Protein AF-A0A847VJ19-F1 (afdb_monomer_lite)

Secondary structure (DSSP, 8-state):
-EEEE-S-SSEEEEEE-SS-GGGT--GGGGGG-------SEEEEEEB-HHHHHHHHHHHTT-EEEE--EEEETHHHHHHHHHHHHH---EEEES--S-HHHHTGGG-EEEEETTEEEEEEEE-HHHHHHHHHH--SS-S-GGGEEEEEETT-SSS-HHHHHHHTTTSEEEEESS--TT-TTHHHHHHHHHHHTT-SPPPP---

Radius of gyration: 22.07 Å; chains: 1; bounding box: 55×53×55 Å

Foldseek 3Di:
DEDEFDWDFFKAKDFDAPDDVVVVDDPVPPVPDDDDTDGPDIDIDGGMPLRVVQVVCVVVVYGRDYDAQEAAACGLQVSLLCCVVVVAAYEHEQYHQQCLVLCVVVAAWDADPVGNVDIDGRHNVVSVVSVVSRDPARPCQQRYEYEAECQEPRDHSVSVCVSSPPHHYDYHPHAYSVNPVCVVVVVVVCVSSVNDDDDPDPD

Sequence (203 aa):
MSALICGSVAYDTVMVFEGRFKDHILADRIHLLNVSFLVPGMRRNFGGCAGNIAYNLKLLGGEGHAMAVVGSSLGGFYAMVLAERLGCPAVLLNPAVEPARDLAAYVGELRAYHDASVTLQWLPEALDELRALAPARITRPERCFAVIAKGDELLDWREMAAHCAGAQILLLEGSDHALSDFAQHLPAVLRFLRLGDREPVKT

Structure (mmCIF, N/CA/C/O backbone):
data_AF-A0A847VJ19-F1
#
_entry.id   AF-A0A847VJ19-F1
#
loop_
_atom_site.group_PDB
_atom_site.id
_atom_site.type_symbol
_atom_site.label_atom_id
_atom_site.label_alt_id
_atom_site.label_comp_id
_atom_site.label_asym_id
_atom_site.label_entity_id
_atom_site.label_seq_id
_atom_site.pdbx_PDB_ins_code
_atom_site.Cartn_x
_atom_site.Cartn_y
_atom_site.Cartn_z
_atom_site.occupancy
_atom_site.B_iso_or_equiv
_atom_site.auth_seq_id
_atom_site.auth_comp_id
_atom_site.auth_asym_id
_atom_site.auth_atom_id
_atom_site.pdbx_PDB_model_num
ATOM 1 N N . MET A 1 1 ? -18.298 10.156 11.933 1.00 54.22 1 MET A N 1
ATOM 2 C CA . MET A 1 1 ? -17.008 10.544 11.320 1.00 54.22 1 MET A CA 1
ATOM 3 C C . MET A 1 1 ? -15.971 9.495 11.698 1.00 54.22 1 MET A C 1
ATOM 5 O O . MET A 1 1 ? -15.841 9.199 12.883 1.00 54.22 1 MET A O 1
ATOM 9 N N . SER A 1 2 ? -15.317 8.876 10.717 1.00 60.81 2 SER A N 1
ATOM 10 C CA . SER A 1 2 ? -14.282 7.853 10.923 1.00 60.81 2 SER A CA 1
ATOM 11 C C . SER A 1 2 ? -12.888 8.479 10.925 1.00 60.81 2 SER A C 1
ATOM 13 O O . SER A 1 2 ? -12.623 9.364 10.112 1.00 60.81 2 SER A O 1
ATOM 15 N N . ALA A 1 3 ? -11.993 8.007 11.795 1.00 64.12 3 ALA A N 1
ATOM 16 C CA . ALA A 1 3 ? -10.593 8.430 11.812 1.00 64.12 3 ALA A CA 1
ATOM 17 C C . ALA A 1 3 ? -9.645 7.222 11.809 1.00 64.12 3 ALA A C 1
ATOM 19 O O . ALA A 1 3 ? -9.796 6.290 12.604 1.00 64.12 3 ALA A O 1
ATOM 20 N N . LEU A 1 4 ? -8.653 7.264 10.916 1.00 69.12 4 LEU A N 1
ATOM 21 C CA . LEU A 1 4 ? -7.514 6.351 10.928 1.00 69.12 4 LEU A CA 1
ATOM 22 C C . LEU A 1 4 ? -6.505 6.849 11.954 1.00 69.12 4 LEU A C 1
ATOM 24 O O . LEU A 1 4 ? -6.015 7.973 11.861 1.00 69.12 4 LEU A O 1
ATOM 28 N N . ILE A 1 5 ? -6.202 6.007 12.934 1.00 76.31 5 ILE A N 1
ATOM 29 C CA . ILE A 1 5 ? -5.295 6.358 14.014 1.00 76.31 5 ILE A CA 1
ATOM 30 C C . ILE A 1 5 ? -3.946 5.692 13.758 1.00 76.31 5 ILE A C 1
ATOM 32 O O . ILE A 1 5 ? -3.798 4.473 13.882 1.00 76.31 5 ILE A O 1
ATOM 36 N N . CYS A 1 6 ? -2.959 6.515 13.407 1.00 72.38 6 CYS A N 1
ATOM 37 C CA . CYS A 1 6 ? -1.561 6.113 13.343 1.00 72.38 6 CYS A CA 1
ATOM 38 C C . CYS A 1 6 ? -0.893 6.406 14.691 1.00 72.38 6 CYS A C 1
ATOM 40 O O . CYS A 1 6 ? -0.975 7.520 15.207 1.00 72.38 6 CYS A O 1
ATOM 42 N N . GLY A 1 7 ? -0.261 5.400 15.286 1.00 69.38 7 GLY A N 1
ATOM 43 C CA . GLY A 1 7 ? 0.396 5.518 16.583 1.00 69.38 7 GLY A CA 1
ATOM 44 C C . GLY A 1 7 ? 0.769 4.153 17.147 1.00 69.38 7 GLY A C 1
ATOM 45 O O . GLY A 1 7 ? 0.460 3.113 16.564 1.00 69.38 7 GLY A O 1
ATOM 46 N N . SER A 1 8 ? 1.439 4.142 18.297 1.00 60.06 8 SER A N 1
ATOM 47 C CA . SER A 1 8 ? 1.830 2.894 18.945 1.00 60.06 8 SER A CA 1
ATOM 48 C C . SER A 1 8 ? 0.604 2.085 19.384 1.00 60.06 8 SER A C 1
ATOM 50 O O . SER A 1 8 ? -0.391 2.634 19.855 1.00 60.06 8 SER A O 1
ATOM 52 N N . VAL A 1 9 ? 0.686 0.760 19.264 1.00 59.34 9 VAL A N 1
ATOM 53 C CA . VAL A 1 9 ? -0.315 -0.177 19.817 1.00 59.34 9 VAL A CA 1
ATOM 54 C C . VAL A 1 9 ? 0.233 -0.879 21.060 1.00 59.34 9 VAL A C 1
ATOM 56 O O . VAL A 1 9 ? -0.503 -1.144 22.005 1.00 59.34 9 VAL A O 1
ATOM 59 N N . ALA A 1 10 ? 1.544 -1.133 21.084 1.00 46.00 10 ALA A N 1
ATOM 60 C CA . ALA A 1 10 ? 2.193 -1.911 22.133 1.00 46.00 10 ALA A CA 1
ATOM 61 C C . ALA A 1 10 ? 2.456 -1.107 23.417 1.00 46.00 10 ALA A C 1
ATOM 63 O O . ALA A 1 10 ? 2.262 -1.627 24.516 1.00 46.00 10 ALA A O 1
ATOM 64 N N . TYR A 1 11 ? 2.884 0.152 23.285 1.00 60.19 11 TYR A N 1
ATOM 65 C CA . TYR A 1 11 ? 3.340 0.947 24.423 1.00 60.19 11 TYR A CA 1
ATOM 66 C C . TYR A 1 11 ? 2.943 2.406 24.309 1.00 60.19 11 TYR A C 1
ATOM 68 O O . TYR A 1 11 ? 3.163 3.015 23.264 1.00 60.19 11 TYR A O 1
ATOM 76 N N . ASP A 1 12 ? 2.425 2.968 25.389 1.00 69.75 12 ASP A N 1
ATOM 77 C CA . ASP A 1 12 ? 2.191 4.401 25.530 1.00 69.75 12 ASP A CA 1
ATOM 78 C C . ASP A 1 12 ? 3.300 5.003 26.391 1.00 69.75 12 ASP A C 1
ATOM 80 O O . ASP A 1 12 ? 3.636 4.478 27.460 1.00 69.75 12 ASP A O 1
ATOM 84 N N . THR A 1 13 ? 3.895 6.078 25.884 1.00 77.25 13 THR A N 1
ATOM 85 C CA . THR A 1 13 ? 4.951 6.818 26.565 1.00 77.25 13 THR A CA 1
ATOM 86 C C . THR A 1 13 ? 4.337 8.090 27.115 1.00 77.25 13 THR A C 1
ATOM 88 O O . THR A 1 13 ? 4.193 9.090 26.414 1.00 77.25 13 THR A O 1
ATOM 91 N N . VAL A 1 14 ? 3.996 8.052 28.397 1.00 79.44 14 VAL A N 1
ATOM 92 C CA . VAL A 1 14 ? 3.411 9.186 29.101 1.00 79.44 14 VAL A CA 1
ATOM 93 C C . VAL A 1 14 ? 4.538 9.989 29.735 1.00 79.44 14 VAL A C 1
ATOM 95 O O . VAL A 1 14 ? 5.265 9.497 30.603 1.00 79.44 14 VAL A O 1
ATOM 98 N N . MET A 1 15 ? 4.683 11.232 29.291 1.00 83.38 15 MET A N 1
ATOM 99 C CA . MET A 1 15 ? 5.608 12.197 29.876 1.00 83.38 15 MET A CA 1
ATOM 100 C C . MET A 1 15 ? 4.858 13.035 30.907 1.00 83.38 15 MET A C 1
ATOM 102 O O . MET A 1 15 ? 3.747 13.501 30.648 1.00 83.38 15 MET A O 1
ATOM 106 N N . VAL A 1 16 ? 5.44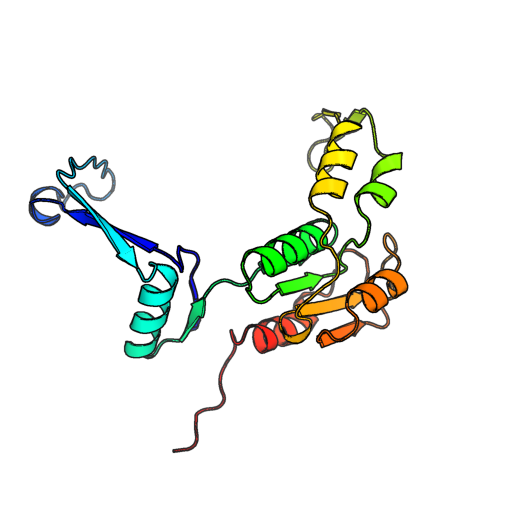8 13.212 32.086 1.00 80.44 16 VAL A N 1
ATOM 107 C CA . VAL A 1 16 ? 4.870 14.055 33.135 1.00 80.44 16 VAL A CA 1
ATOM 108 C C . VAL A 1 16 ? 5.427 15.458 32.974 1.00 80.44 16 VAL A C 1
ATOM 110 O O . VAL A 1 16 ? 6.637 15.650 33.041 1.00 80.44 16 VAL A O 1
ATOM 113 N N . PHE A 1 17 ? 4.543 16.429 32.770 1.00 84.06 17 PHE A N 1
ATOM 114 C CA . PHE A 1 17 ? 4.870 17.847 32.832 1.00 84.06 17 PHE A CA 1
ATOM 115 C C . PHE A 1 17 ? 4.338 18.415 34.151 1.00 84.06 17 PHE A C 1
ATOM 117 O O . PHE A 1 17 ? 3.138 18.350 34.417 1.00 84.06 17 PHE A O 1
ATOM 124 N N . GLU A 1 18 ? 5.225 18.940 34.997 1.00 81.19 18 GLU A N 1
ATOM 125 C CA . GLU A 1 18 ? 4.891 19.445 36.338 1.00 81.19 18 GLU A CA 1
ATOM 126 C C . GLU A 1 18 ? 4.334 20.880 36.287 1.00 81.19 18 GLU A C 1
ATOM 128 O O . GLU A 1 18 ? 4.872 21.807 36.883 1.00 81.19 18 GLU A O 1
ATOM 133 N N . GLY A 1 19 ? 3.245 21.082 35.543 1.00 82.38 19 GLY A N 1
ATOM 134 C CA . GLY A 1 19 ? 2.613 22.390 35.365 1.00 82.38 19 GLY A CA 1
ATOM 135 C C . GLY A 1 19 ? 1.332 22.312 34.539 1.00 82.38 19 GLY A C 1
ATOM 136 O O . GLY A 1 19 ? 0.937 21.243 34.070 1.00 82.38 19 GLY A O 1
ATOM 137 N N . ARG A 1 20 ? 0.646 23.445 34.345 1.00 81.44 20 ARG A N 1
ATOM 138 C CA . ARG A 1 20 ? -0.507 23.528 33.433 1.00 81.44 20 ARG A CA 1
ATOM 139 C C . ARG A 1 20 ? -0.105 24.311 32.195 1.00 81.44 20 ARG A C 1
ATOM 141 O O . ARG A 1 20 ? 0.457 25.391 32.308 1.00 81.44 20 ARG A O 1
ATOM 148 N N . PHE A 1 21 ? -0.482 23.830 31.012 1.00 82.19 21 PHE A N 1
ATOM 149 C CA . PHE A 1 21 ? -0.196 24.526 29.749 1.00 82.19 21 PHE A CA 1
ATOM 150 C C . PHE A 1 21 ? -0.639 25.996 29.749 1.00 82.19 21 PHE A C 1
ATOM 152 O O . PHE A 1 21 ? 0.078 26.847 29.235 1.00 82.19 21 PHE A O 1
ATOM 159 N N . LYS A 1 22 ? -1.775 26.317 30.384 1.00 84.81 22 LYS A N 1
ATOM 160 C CA . LYS A 1 22 ? -2.284 27.695 30.479 1.00 84.81 22 LYS A CA 1
ATOM 161 C C . LYS A 1 22 ? -1.321 28.671 31.171 1.00 84.81 22 LYS A C 1
ATOM 163 O O . LYS A 1 22 ? -1.406 29.862 30.918 1.00 84.81 22 LYS A O 1
ATOM 168 N N . ASP A 1 23 ? -0.440 28.173 32.039 1.00 84.12 23 ASP A N 1
ATOM 169 C CA . ASP A 1 23 ? 0.509 29.002 32.785 1.00 84.12 23 ASP A CA 1
ATOM 170 C C . ASP A 1 23 ? 1.758 29.322 31.932 1.00 84.12 23 ASP A C 1
ATOM 172 O O . ASP A 1 23 ? 2.560 30.179 32.293 1.00 84.12 23 ASP A O 1
ATOM 176 N N . HIS A 1 24 ? 1.905 28.661 30.775 1.00 79.69 24 HIS A N 1
ATOM 177 C CA . HIS A 1 24 ? 3.043 28.794 29.857 1.00 79.69 24 HIS A CA 1
ATOM 178 C C . HIS A 1 24 ? 2.643 29.241 28.440 1.00 79.69 24 HIS A C 1
ATOM 180 O O . HIS A 1 24 ? 3.514 29.459 27.600 1.00 79.69 24 HIS A O 1
ATOM 186 N N . ILE A 1 25 ? 1.343 29.374 28.156 1.00 83.50 25 ILE A N 1
ATOM 187 C CA . ILE A 1 25 ? 0.819 29.829 26.864 1.00 83.50 25 ILE A CA 1
ATOM 188 C C . ILE A 1 25 ? 0.311 31.263 27.011 1.00 83.50 25 ILE A C 1
ATOM 190 O O . ILE A 1 25 ? -0.632 31.531 27.753 1.00 83.50 25 ILE A O 1
ATOM 194 N N . LEU A 1 26 ? 0.903 32.179 26.246 1.00 81.69 26 LEU A N 1
ATOM 195 C CA . LEU A 1 26 ? 0.424 33.554 26.117 1.00 81.69 26 LEU A CA 1
ATOM 196 C C . LEU A 1 26 ? -0.722 33.594 25.100 1.00 81.69 26 LEU A C 1
ATOM 198 O O . LEU A 1 26 ? -0.503 33.424 23.898 1.00 81.69 26 LEU A O 1
ATOM 202 N N . ALA A 1 27 ? -1.951 33.781 25.587 1.00 83.25 27 ALA A N 1
ATOM 203 C CA . ALA A 1 27 ? -3.169 33.699 24.776 1.00 83.25 27 ALA A CA 1
ATOM 204 C C . ALA A 1 27 ? -3.196 34.700 23.603 1.00 83.25 27 ALA A C 1
ATOM 206 O O . ALA A 1 27 ? -3.753 34.407 22.549 1.00 83.25 27 ALA A O 1
ATOM 207 N N . ASP A 1 28 ? -2.552 35.855 23.757 1.00 87.94 28 ASP A N 1
ATOM 208 C CA . ASP A 1 28 ? -2.419 36.904 22.743 1.00 87.94 28 ASP A CA 1
ATOM 209 C C . ASP A 1 28 ? -1.352 36.598 21.673 1.00 87.94 28 ASP A C 1
ATOM 211 O O . ASP A 1 28 ? -1.320 37.242 20.623 1.00 87.94 28 ASP A O 1
ATOM 215 N N . ARG A 1 29 ? -0.496 35.587 21.887 1.00 83.62 29 ARG A N 1
ATOM 216 C CA . ARG A 1 29 ? 0.629 35.237 20.996 1.00 83.62 29 ARG A CA 1
ATOM 217 C C . ARG A 1 29 ? 0.592 33.808 20.454 1.00 83.62 29 ARG A C 1
ATOM 219 O O . ARG A 1 29 ? 1.620 33.279 20.042 1.00 83.62 29 ARG A O 1
ATOM 226 N N . ILE A 1 30 ? -0.589 33.192 20.385 1.00 82.69 30 ILE A N 1
ATOM 227 C CA . ILE A 1 30 ? -0.765 31.810 19.886 1.00 82.69 30 ILE A CA 1
ATOM 228 C C . ILE A 1 30 ? -0.198 31.618 18.466 1.00 82.69 30 ILE A C 1
ATOM 230 O O . ILE A 1 30 ? 0.343 30.562 18.153 1.00 82.69 30 ILE A O 1
ATOM 234 N N . HIS A 1 31 ? -0.257 32.651 17.624 1.00 82.62 31 HIS A N 1
ATOM 235 C CA . HIS A 1 31 ? 0.268 32.644 16.254 1.00 82.62 31 HIS A CA 1
ATOM 236 C C . HIS A 1 31 ? 1.808 32.531 16.159 1.00 82.62 31 HIS A C 1
ATOM 238 O O . HIS A 1 31 ? 2.330 32.348 15.064 1.00 82.62 31 HIS A O 1
ATOM 244 N N . LEU A 1 32 ? 2.533 32.630 17.282 1.00 80.69 32 LEU A N 1
ATOM 245 C CA . LEU A 1 32 ? 3.999 32.553 17.382 1.00 80.69 32 LEU A CA 1
ATOM 246 C C . LEU A 1 32 ? 4.453 31.596 18.502 1.00 80.69 32 LEU A C 1
ATOM 248 O O . LEU A 1 32 ? 5.489 31.804 19.135 1.00 80.69 32 LEU A O 1
ATOM 252 N N . LEU A 1 33 ? 3.666 30.560 18.794 1.00 78.19 33 LEU A N 1
ATOM 253 C CA . LEU A 1 33 ? 3.957 29.646 19.895 1.00 78.19 33 LEU A CA 1
ATOM 254 C C . LEU A 1 33 ? 5.165 28.740 19.583 1.00 78.19 33 LEU A C 1
ATOM 256 O O . LEU A 1 33 ? 5.086 27.868 18.722 1.00 78.19 33 LEU A O 1
ATOM 260 N N . ASN A 1 34 ? 6.257 28.902 20.335 1.00 75.25 34 ASN A N 1
ATOM 261 C CA . ASN A 1 34 ? 7.376 27.958 20.389 1.00 75.25 34 ASN A CA 1
ATOM 262 C C . ASN A 1 34 ? 7.555 27.502 21.841 1.00 75.25 34 ASN A C 1
ATOM 264 O O . ASN A 1 34 ? 7.792 28.326 22.725 1.00 75.25 34 ASN A O 1
ATOM 268 N N . VAL A 1 35 ? 7.382 26.206 22.098 1.00 74.12 35 VAL A N 1
ATOM 269 C CA . VAL A 1 35 ? 7.417 25.633 23.447 1.00 74.12 35 VAL A CA 1
ATOM 270 C C . VAL A 1 35 ? 8.382 24.458 23.504 1.00 74.12 35 VAL A C 1
ATOM 272 O O . VAL A 1 35 ? 8.376 23.585 22.640 1.00 74.12 35 VAL A O 1
ATOM 275 N N . SER A 1 36 ? 9.190 24.432 24.560 1.00 77.88 36 SER A N 1
ATOM 276 C CA . SER A 1 36 ? 10.031 23.302 24.944 1.00 77.88 36 SER A CA 1
ATOM 277 C C . SER A 1 36 ? 9.805 23.048 26.428 1.00 77.88 36 SER A C 1
ATOM 279 O O . SER A 1 36 ? 9.914 23.969 27.239 1.00 77.88 36 SER A O 1
ATOM 281 N N . PHE A 1 37 ? 9.432 21.821 26.780 1.00 80.06 37 PHE A N 1
ATOM 282 C CA . PHE A 1 37 ? 9.088 21.451 28.148 1.00 80.06 37 PHE A CA 1
ATOM 283 C C . PHE A 1 37 ? 10.134 20.493 28.702 1.00 80.06 37 PHE A C 1
ATOM 285 O O . PHE A 1 37 ? 10.452 19.480 28.080 1.00 80.06 37 PHE A O 1
ATOM 292 N N . LEU A 1 38 ? 10.632 20.791 29.902 1.00 81.75 38 LEU A N 1
ATOM 293 C CA . LEU A 1 38 ? 11.390 19.820 30.676 1.00 81.75 38 LEU A CA 1
ATOM 294 C C . LEU A 1 38 ? 10.404 18.827 31.298 1.00 81.75 38 LEU A C 1
ATOM 296 O O . LEU A 1 38 ? 9.512 19.222 32.049 1.00 81.75 38 LEU A O 1
ATOM 300 N N . VAL A 1 39 ? 10.567 17.546 30.979 1.00 82.25 39 VAL A N 1
ATOM 301 C CA . VAL A 1 39 ? 9.736 16.461 31.509 1.00 82.25 39 VAL A CA 1
ATOM 302 C C . VAL A 1 39 ? 10.567 15.626 32.491 1.00 82.25 39 VAL A C 1
ATOM 304 O O . VAL A 1 39 ? 11.433 14.866 32.059 1.00 82.25 39 VAL A O 1
ATOM 307 N N . PRO A 1 40 ? 10.368 15.769 33.816 1.00 81.44 40 PRO A N 1
ATOM 308 C CA . PRO A 1 40 ? 11.206 15.099 34.817 1.00 81.44 40 PRO A CA 1
ATOM 309 C C . PRO A 1 40 ? 10.997 13.582 34.878 1.00 81.44 40 PRO A C 1
ATOM 311 O O . PRO A 1 40 ? 11.816 12.869 35.454 1.00 81.44 40 PRO A O 1
ATOM 314 N N . GLY A 1 41 ? 9.912 13.068 34.291 1.00 79.62 41 GLY A N 1
ATOM 315 C CA . GLY A 1 41 ? 9.599 11.646 34.300 1.00 79.62 41 GLY A CA 1
ATOM 316 C C . GLY A 1 41 ? 8.942 11.175 33.010 1.00 79.62 41 GLY A C 1
ATOM 317 O O . GLY A 1 41 ? 8.025 11.808 32.486 1.00 79.62 41 GLY A O 1
ATOM 318 N N . MET A 1 42 ? 9.383 10.008 32.547 1.00 82.56 42 MET A N 1
ATOM 319 C CA . MET A 1 42 ? 8.788 9.269 31.440 1.00 82.56 42 MET A CA 1
ATOM 320 C C . MET A 1 42 ? 8.345 7.900 31.952 1.00 82.56 42 MET A C 1
ATOM 322 O O . MET A 1 42 ? 9.141 7.157 32.526 1.00 82.56 42 MET A O 1
ATOM 326 N N . ARG A 1 43 ? 7.074 7.556 31.744 1.00 76.88 43 ARG A N 1
ATOM 327 C CA . ARG A 1 43 ? 6.532 6.230 32.056 1.00 76.88 43 ARG A CA 1
ATOM 328 C C . ARG A 1 43 ? 6.114 5.544 30.768 1.00 76.88 43 ARG A C 1
ATOM 330 O O . ARG A 1 43 ? 5.443 6.147 29.937 1.00 76.88 43 ARG A O 1
ATOM 337 N N . ARG A 1 44 ? 6.493 4.277 30.624 1.00 68.88 44 ARG A N 1
ATOM 338 C CA . ARG A 1 44 ? 6.076 3.429 29.509 1.00 68.88 44 ARG A CA 1
ATOM 339 C C . ARG A 1 44 ? 5.102 2.386 30.030 1.00 68.88 44 ARG A C 1
ATOM 341 O O . ARG A 1 44 ? 5.494 1.525 30.813 1.00 68.88 44 ARG A O 1
ATOM 348 N N . ASN A 1 45 ? 3.852 2.477 29.604 1.00 67.00 45 ASN A N 1
ATOM 349 C CA . ASN A 1 45 ? 2.804 1.534 29.978 1.00 67.00 45 ASN A CA 1
ATOM 350 C C . ASN A 1 45 ? 2.494 0.606 28.804 1.00 67.00 45 ASN A C 1
ATOM 352 O O . ASN A 1 45 ? 2.721 0.959 27.646 1.00 67.00 45 ASN A O 1
ATOM 356 N N . PHE A 1 46 ? 1.968 -0.579 29.104 1.00 49.62 46 PHE A N 1
ATOM 357 C CA . PHE A 1 46 ? 1.379 -1.438 28.080 1.00 49.62 46 PHE A CA 1
ATOM 358 C C . PHE A 1 46 ? 0.028 -0.872 27.629 1.00 49.62 46 PHE A C 1
ATOM 360 O O . PHE A 1 46 ? -0.763 -0.421 28.457 1.00 49.62 46 PHE A O 1
ATOM 367 N N . GLY A 1 47 ? -0.218 -0.929 26.319 1.00 54.59 47 GLY A N 1
ATOM 368 C CA . GLY A 1 47 ? -1.359 -0.291 25.658 1.00 54.59 47 GLY A CA 1
ATOM 369 C C . GLY A 1 47 ? -0.936 1.042 25.055 1.00 54.59 47 GLY A C 1
ATOM 370 O O . GLY A 1 47 ? -0.530 1.933 25.785 1.00 54.59 47 GLY A O 1
ATOM 371 N N . GLY A 1 48 ? -0.944 1.141 23.724 1.00 69.12 48 GLY A N 1
ATOM 372 C CA . GLY A 1 48 ? -0.403 2.279 22.980 1.00 69.12 48 GLY A CA 1
ATOM 373 C C . GLY A 1 48 ? -1.422 3.349 22.577 1.00 69.12 48 GLY A C 1
ATOM 374 O O . GLY A 1 48 ? -2.639 3.139 22.602 1.00 69.12 48 GLY A O 1
ATOM 375 N N . CYS A 1 49 ? -0.900 4.507 22.163 1.00 72.81 49 CYS A N 1
ATOM 376 C CA . CYS A 1 49 ? -1.677 5.707 21.861 1.00 72.81 49 CYS A CA 1
ATOM 377 C C . CYS A 1 49 ? -2.758 5.464 20.799 1.00 72.81 49 CYS A C 1
ATOM 379 O O . CYS A 1 49 ? -3.854 6.007 20.911 1.00 72.81 49 CYS A O 1
ATOM 381 N N . ALA A 1 50 ? -2.490 4.623 19.793 1.00 78.38 50 ALA A N 1
ATOM 382 C CA . ALA A 1 50 ? -3.452 4.361 18.728 1.00 78.38 50 ALA A CA 1
ATOM 383 C C . ALA A 1 50 ? -4.697 3.622 19.231 1.00 78.38 50 ALA A C 1
ATOM 385 O O . ALA A 1 50 ? -5.816 3.975 18.862 1.00 78.38 50 ALA A O 1
ATOM 386 N N . GLY A 1 51 ? -4.508 2.640 20.119 1.00 70.75 51 GLY A N 1
ATOM 387 C CA . GLY A 1 51 ? -5.610 1.923 20.758 1.00 70.75 51 GLY A CA 1
ATOM 388 C C . GLY A 1 51 ? -6.426 2.842 21.664 1.00 70.75 51 GLY A C 1
ATOM 389 O O . GLY A 1 51 ? -7.651 2.858 21.574 1.00 70.75 51 GLY A O 1
ATOM 390 N N . ASN A 1 52 ? -5.750 3.669 22.466 1.00 74.50 52 ASN A N 1
ATOM 391 C CA . ASN A 1 52 ? -6.403 4.619 23.367 1.00 74.50 52 ASN A CA 1
ATOM 392 C C . ASN A 1 52 ? -7.215 5.668 22.602 1.00 74.50 52 ASN A C 1
ATOM 394 O O . ASN A 1 52 ? -8.362 5.929 22.955 1.00 74.50 52 ASN A O 1
ATOM 398 N N . ILE A 1 53 ? -6.659 6.252 21.541 1.00 79.69 53 ILE A N 1
ATOM 399 C CA . ILE A 1 53 ? -7.370 7.236 20.718 1.00 79.69 53 ILE A CA 1
ATOM 400 C C . ILE A 1 53 ? -8.539 6.566 19.992 1.00 79.69 53 ILE A C 1
ATOM 402 O O . ILE A 1 53 ? -9.639 7.110 20.004 1.00 79.69 53 ILE A O 1
ATOM 406 N N . ALA A 1 54 ? -8.346 5.372 19.420 1.00 79.75 54 ALA A N 1
ATOM 407 C CA . ALA A 1 54 ? -9.423 4.656 18.743 1.00 79.75 54 ALA A CA 1
ATOM 408 C C . ALA A 1 54 ? -10.578 4.300 19.696 1.00 79.75 54 ALA A C 1
ATOM 410 O O . ALA A 1 54 ? -11.746 4.511 19.368 1.00 79.75 54 ALA A O 1
ATOM 411 N N . TYR A 1 55 ? -10.249 3.825 20.900 1.00 75.69 55 TYR A N 1
ATOM 412 C CA . TYR A 1 55 ? -11.208 3.503 21.954 1.00 75.69 55 TYR A CA 1
ATOM 413 C C . TYR A 1 55 ? -11.951 4.743 22.470 1.00 75.69 55 TYR A C 1
ATOM 415 O O . TYR A 1 55 ? -13.177 4.742 22.545 1.00 75.69 55 TYR A O 1
ATOM 423 N N . ASN A 1 56 ? -11.242 5.832 22.780 1.00 80.88 56 ASN A N 1
ATOM 424 C CA . ASN A 1 56 ? -11.881 7.065 23.249 1.00 80.88 56 ASN A CA 1
ATOM 425 C C . ASN A 1 56 ? -12.740 7.712 22.159 1.00 80.88 56 ASN A C 1
ATOM 427 O O . ASN A 1 56 ? -13.841 8.175 22.442 1.00 80.88 56 ASN A O 1
ATOM 431 N N . LEU A 1 57 ? -12.288 7.684 20.902 1.00 81.31 57 LEU A N 1
ATOM 432 C CA . LEU A 1 57 ? -13.088 8.159 19.778 1.00 81.31 57 LEU A CA 1
ATOM 433 C C . LEU A 1 57 ? -14.381 7.349 19.641 1.00 81.31 57 LEU A C 1
ATOM 435 O O . LEU A 1 57 ? -15.434 7.924 19.373 1.00 81.31 57 LEU A O 1
ATOM 439 N N . LYS A 1 58 ? -14.319 6.037 19.901 1.00 76.62 58 LYS A N 1
ATOM 440 C CA . LYS A 1 58 ? -15.500 5.174 19.954 1.00 76.62 58 LYS A CA 1
ATOM 441 C C . LYS A 1 58 ? -16.470 5.572 21.069 1.00 76.62 58 LYS A C 1
ATOM 443 O O . LYS A 1 58 ? -17.671 5.643 20.819 1.00 76.62 58 LYS A O 1
ATOM 448 N N . LEU A 1 59 ? -15.971 5.872 22.271 1.00 74.50 59 LEU A N 1
ATOM 449 C CA . LEU A 1 59 ? -16.801 6.342 23.391 1.00 74.50 59 LEU A CA 1
ATOM 450 C C . LEU A 1 59 ? -17.468 7.699 23.118 1.00 74.50 59 LEU A C 1
ATOM 452 O O . LEU A 1 59 ? -18.570 7.945 23.598 1.00 74.50 59 LEU A O 1
ATOM 456 N N . LEU A 1 60 ? -16.830 8.558 22.322 1.00 87.12 60 LEU A N 1
ATOM 457 C CA . LEU A 1 60 ? -17.361 9.861 21.909 1.00 87.12 60 LEU A CA 1
ATOM 458 C C . LEU A 1 60 ? -18.359 9.778 20.734 1.00 87.12 60 LEU A C 1
ATOM 460 O O . LEU A 1 60 ? -18.778 10.809 20.213 1.00 87.12 60 LEU A O 1
ATOM 464 N N . GLY A 1 61 ? -18.739 8.571 20.298 1.00 81.38 61 GLY A N 1
ATOM 465 C CA . GLY A 1 61 ? -19.679 8.353 19.190 1.00 81.38 61 GLY A CA 1
ATOM 466 C C . GLY A 1 61 ? -19.046 8.389 17.793 1.00 81.38 61 GLY A C 1
ATOM 467 O O . GLY A 1 61 ? -19.761 8.374 16.792 1.00 81.38 61 GLY A O 1
ATOM 468 N N . GLY A 1 62 ? -17.714 8.437 17.704 1.00 79.31 62 GLY A N 1
ATOM 469 C CA . GLY A 1 62 ? -16.962 8.274 16.460 1.00 79.31 62 GLY A CA 1
ATOM 470 C C . GLY A 1 62 ? -16.569 6.818 16.187 1.00 79.31 62 GLY A C 1
ATOM 471 O O . GLY A 1 62 ? -16.880 5.903 16.945 1.00 79.31 62 GLY A O 1
ATOM 472 N N . GLU A 1 63 ? -15.843 6.586 15.094 1.00 74.69 63 GLU A N 1
ATOM 473 C CA . GLU A 1 63 ? -15.236 5.281 14.795 1.00 74.69 63 GLU A CA 1
ATOM 474 C C . GLU A 1 63 ? -13.731 5.459 14.595 1.00 74.69 63 GLU A C 1
ATOM 476 O O . GLU A 1 63 ? -13.289 6.060 13.613 1.00 74.69 63 GLU A O 1
ATOM 481 N N . GLY A 1 64 ? -12.944 4.963 15.551 1.00 69.06 64 GLY A N 1
ATOM 482 C CA . GLY A 1 64 ? -11.490 4.945 15.467 1.00 69.06 64 GLY A CA 1
ATOM 483 C C . GLY A 1 64 ? -10.988 3.596 14.984 1.00 69.06 64 GLY A C 1
ATOM 484 O O . GLY A 1 64 ? -11.270 2.568 15.600 1.00 69.06 64 GLY A O 1
ATOM 485 N N . HIS A 1 65 ? -10.225 3.604 13.898 1.00 69.44 65 HIS A N 1
ATOM 486 C CA . HIS A 1 65 ? -9.604 2.406 13.352 1.00 69.44 65 HIS A CA 1
ATOM 487 C C . HIS A 1 65 ? -8.102 2.479 13.578 1.00 69.44 65 HIS A C 1
ATOM 489 O O . HIS A 1 65 ? -7.449 3.437 13.161 1.00 69.44 65 HIS A O 1
ATOM 495 N N . ALA A 1 66 ? -7.552 1.461 14.239 1.00 71.31 66 ALA A N 1
ATOM 496 C CA . ALA A 1 66 ? -6.113 1.252 14.221 1.00 71.31 66 ALA A CA 1
ATOM 497 C C . ALA A 1 66 ? -5.660 1.098 12.757 1.00 71.31 66 ALA A C 1
ATOM 499 O O . ALA A 1 66 ? -6.364 0.478 11.962 1.00 71.31 66 ALA A O 1
ATOM 500 N N . MET A 1 67 ? -4.534 1.735 12.437 1.00 78.25 67 MET A N 1
ATOM 501 C CA . MET A 1 67 ? -3.869 1.844 11.133 1.00 78.25 67 MET A CA 1
ATOM 502 C C . MET A 1 67 ? -4.193 0.757 10.093 1.00 78.25 67 MET A C 1
ATOM 504 O O . MET A 1 67 ? -4.206 -0.433 10.394 1.00 78.25 67 MET A O 1
ATOM 508 N N . ALA A 1 68 ? -4.311 1.186 8.839 1.00 82.62 68 ALA A N 1
ATOM 509 C CA . ALA A 1 68 ? -4.233 0.347 7.649 1.00 82.62 68 ALA A CA 1
ATOM 510 C C . ALA A 1 68 ? -3.188 0.934 6.692 1.00 82.62 68 ALA A C 1
ATOM 512 O O . ALA A 1 68 ? -2.883 2.127 6.769 1.00 82.62 68 ALA A O 1
ATOM 513 N N . VAL A 1 69 ? -2.652 0.108 5.798 1.00 86.69 69 VAL A N 1
ATOM 514 C CA . VAL A 1 69 ? -1.717 0.538 4.750 1.00 86.69 69 VAL A CA 1
ATOM 515 C C . VAL A 1 69 ? -2.369 0.405 3.380 1.00 86.69 69 VAL A C 1
ATOM 517 O O . VAL A 1 69 ? -3.097 -0.548 3.117 1.00 86.69 69 VAL A O 1
ATOM 520 N N . VAL A 1 70 ? -2.126 1.379 2.509 1.00 91.00 70 VAL A N 1
ATOM 521 C CA . VAL A 1 70 ? -2.579 1.361 1.115 1.00 91.00 70 VAL A CA 1
ATOM 522 C C . VAL A 1 70 ? -1.367 1.637 0.247 1.00 91.00 70 VAL A C 1
ATOM 524 O O . VAL A 1 70 ? -0.627 2.580 0.521 1.00 91.00 70 VAL A O 1
ATOM 527 N N . GLY A 1 71 ? -1.152 0.819 -0.776 1.00 88.88 71 GLY A N 1
ATOM 528 C CA . GLY A 1 71 ? 0.002 0.957 -1.652 1.00 88.88 71 GLY A CA 1
ATOM 529 C C . GLY A 1 71 ? -0.316 0.558 -3.083 1.00 88.88 71 GLY A C 1
ATOM 530 O O . GLY A 1 71 ? -1.027 -0.421 -3.302 1.00 88.88 71 GLY A O 1
ATOM 531 N N . SER A 1 72 ? 0.227 1.317 -4.037 1.00 93.50 72 SER A N 1
ATOM 532 C CA . SER A 1 72 ? 0.131 1.035 -5.472 1.00 93.50 72 SER A CA 1
ATOM 533 C C . SER A 1 72 ? 1.473 0.599 -6.048 1.00 93.50 72 SER A C 1
ATOM 535 O O . SER A 1 72 ? 2.498 1.145 -5.632 1.00 93.50 72 SER A O 1
ATOM 537 N N . SER A 1 73 ? 1.489 -0.359 -6.981 1.00 93.69 73 SER A N 1
ATOM 538 C CA . SER A 1 73 ? 2.709 -0.823 -7.660 1.00 93.69 73 SER A CA 1
ATOM 539 C C . SER A 1 73 ? 3.777 -1.268 -6.646 1.00 93.69 73 SER A C 1
ATOM 541 O O . SER A 1 73 ? 3.492 -2.091 -5.768 1.00 93.69 73 SER A O 1
ATOM 543 N N . LEU A 1 74 ? 4.986 -0.697 -6.680 1.00 89.94 74 LEU A N 1
ATOM 544 C CA . LEU A 1 74 ? 6.028 -0.911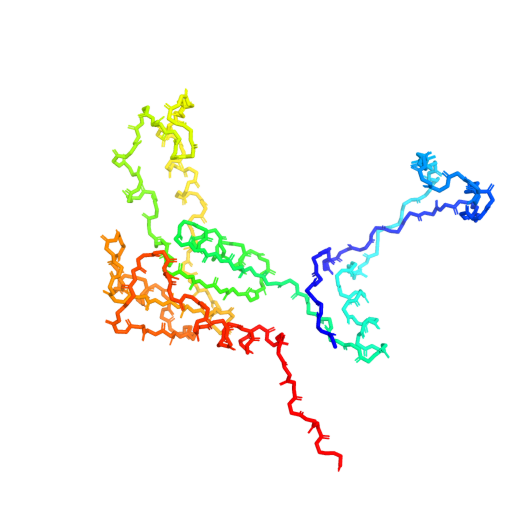 -5.664 1.00 89.94 74 LEU A CA 1
ATOM 545 C C . LEU A 1 74 ? 5.567 -0.535 -4.239 1.00 89.94 74 LEU A C 1
ATOM 547 O O . LEU A 1 74 ? 5.930 -1.182 -3.260 1.00 89.94 74 LEU A O 1
ATOM 551 N N . GLY A 1 75 ? 4.709 0.476 -4.100 1.00 87.62 75 GLY A N 1
ATOM 552 C CA . GLY A 1 75 ? 4.052 0.792 -2.833 1.00 87.62 75 GLY A CA 1
ATOM 553 C C . GLY A 1 75 ? 3.158 -0.345 -2.333 1.00 87.62 75 GLY A C 1
ATOM 554 O O . GLY A 1 75 ? 3.061 -0.549 -1.126 1.00 87.62 75 GLY A O 1
ATOM 555 N N . GLY A 1 76 ? 2.541 -1.113 -3.237 1.00 90.94 76 GLY A N 1
ATOM 556 C CA . GLY A 1 76 ? 1.771 -2.316 -2.911 1.00 90.94 76 GLY A CA 1
ATOM 557 C C . GLY A 1 76 ? 2.648 -3.412 -2.304 1.00 90.94 76 GLY A C 1
ATOM 558 O O . GLY A 1 76 ? 2.280 -3.992 -1.285 1.00 90.94 76 GLY A O 1
ATOM 559 N N . PHE A 1 77 ? 3.856 -3.612 -2.842 1.00 91.19 77 PHE A N 1
ATOM 560 C CA . PHE A 1 77 ? 4.871 -4.479 -2.233 1.00 91.19 77 PHE A CA 1
ATOM 561 C C . PHE A 1 77 ? 5.200 -4.048 -0.797 1.00 91.19 77 PHE A C 1
ATOM 563 O O . PHE A 1 77 ? 5.102 -4.847 0.136 1.00 91.19 77 PHE A O 1
ATOM 570 N N . TYR A 1 78 ? 5.517 -2.767 -0.583 1.00 86.06 78 TYR A N 1
ATOM 571 C CA . TYR A 1 78 ? 5.811 -2.266 0.763 1.00 86.06 78 TYR A CA 1
ATOM 572 C C . TYR A 1 78 ? 4.606 -2.363 1.707 1.00 86.06 78 TYR A C 1
ATOM 574 O O . TYR A 1 78 ? 4.778 -2.690 2.881 1.00 86.06 78 TYR A O 1
ATOM 582 N N . ALA A 1 79 ? 3.389 -2.124 1.212 1.00 89.50 79 ALA A N 1
ATOM 583 C CA . ALA A 1 79 ? 2.166 -2.290 1.988 1.00 89.50 79 ALA A CA 1
ATOM 584 C C . ALA A 1 79 ? 1.997 -3.742 2.463 1.00 89.50 79 ALA A C 1
ATOM 586 O O . ALA A 1 79 ? 1.691 -3.949 3.635 1.00 89.50 79 ALA A O 1
ATOM 587 N N . MET A 1 80 ? 2.280 -4.741 1.618 1.00 89.12 80 MET A N 1
ATOM 588 C CA . MET A 1 80 ? 2.293 -6.151 2.037 1.00 89.12 80 MET A CA 1
ATOM 589 C C . MET A 1 80 ? 3.323 -6.408 3.141 1.00 89.12 80 MET A C 1
ATOM 591 O O . MET A 1 80 ? 2.983 -6.970 4.181 1.00 89.12 80 MET A O 1
ATOM 595 N N . VAL A 1 81 ? 4.566 -5.946 2.962 1.00 85.88 81 VAL A N 1
ATOM 596 C CA . VAL A 1 81 ? 5.638 -6.106 3.963 1.00 85.88 81 VAL A CA 1
ATOM 597 C C . VAL A 1 81 ? 5.239 -5.500 5.308 1.00 85.88 81 VAL A C 1
ATOM 599 O O . VAL A 1 81 ? 5.427 -6.116 6.361 1.00 85.88 81 VAL A O 1
ATOM 602 N N . LEU A 1 82 ? 4.679 -4.291 5.291 1.00 82.88 82 LEU A N 1
ATOM 603 C CA . LEU A 1 82 ? 4.230 -3.608 6.499 1.00 82.88 82 LEU A CA 1
ATOM 604 C C . LEU A 1 82 ? 3.044 -4.325 7.142 1.00 82.88 82 LEU A C 1
ATOM 606 O O . LEU A 1 82 ? 3.022 -4.465 8.361 1.00 82.88 82 LEU A O 1
ATOM 610 N N . ALA A 1 83 ? 2.093 -4.820 6.357 1.00 86.62 83 ALA A N 1
ATOM 611 C CA . ALA A 1 83 ? 0.935 -5.535 6.874 1.00 86.62 83 ALA A CA 1
ATOM 612 C C . ALA A 1 83 ? 1.304 -6.864 7.539 1.00 86.62 83 ALA A C 1
ATOM 614 O O . ALA A 1 83 ? 0.782 -7.169 8.611 1.00 86.62 83 ALA A O 1
ATOM 615 N N . GLU A 1 84 ? 2.258 -7.608 6.976 1.00 85.06 84 GLU A N 1
ATOM 616 C CA . GLU A 1 84 ? 2.788 -8.828 7.594 1.00 85.06 84 GLU A CA 1
ATOM 617 C C . GLU A 1 84 ? 3.525 -8.520 8.906 1.00 85.06 84 GLU A C 1
ATOM 619 O O . GLU A 1 84 ? 3.310 -9.183 9.921 1.00 85.06 84 GLU A O 1
ATOM 624 N N . ARG A 1 85 ? 4.342 -7.459 8.938 1.00 81.44 85 ARG A N 1
ATOM 625 C CA . ARG A 1 85 ? 5.105 -7.073 10.141 1.00 81.44 85 ARG A CA 1
ATOM 626 C C . ARG A 1 85 ? 4.240 -6.473 11.249 1.00 81.44 85 ARG A C 1
ATOM 628 O O . ARG A 1 85 ? 4.519 -6.680 12.427 1.00 81.44 85 ARG A O 1
ATOM 635 N N . LEU A 1 86 ? 3.234 -5.685 10.883 1.00 76.69 86 LEU A N 1
ATOM 636 C CA . LEU A 1 86 ? 2.434 -4.878 11.813 1.00 76.69 86 LEU A CA 1
ATOM 637 C C . LEU A 1 86 ? 1.072 -5.506 12.112 1.00 76.69 86 LEU A C 1
ATOM 639 O O . LEU A 1 86 ? 0.390 -5.095 13.049 1.00 76.69 86 LEU A O 1
ATOM 643 N N . GLY A 1 87 ? 0.670 -6.502 11.328 1.00 81.69 87 GLY A N 1
ATOM 644 C CA . GLY A 1 87 ? -0.591 -7.207 11.477 1.00 81.69 87 GLY A CA 1
ATOM 645 C C . GLY A 1 87 ? -1.832 -6.362 11.181 1.00 81.69 87 GLY A C 1
ATOM 646 O O . GLY A 1 87 ? -2.907 -6.675 11.697 1.00 81.69 87 GLY A O 1
ATOM 647 N N . CYS A 1 88 ? -1.695 -5.298 10.387 1.00 82.88 88 CYS A N 1
ATOM 648 C CA . CYS A 1 88 ? -2.780 -4.392 10.022 1.00 82.88 88 CYS A CA 1
ATOM 649 C C . CYS A 1 88 ? -3.454 -4.770 8.688 1.00 82.88 88 CYS A C 1
ATOM 651 O O . CYS A 1 88 ? -2.897 -5.556 7.920 1.00 82.88 88 CYS A O 1
ATOM 653 N N . PRO A 1 89 ? -4.654 -4.230 8.393 1.00 90.62 89 PRO A N 1
ATOM 654 C CA . PRO A 1 89 ? -5.259 -4.358 7.072 1.00 90.62 89 PRO A CA 1
ATOM 655 C C . PRO A 1 89 ? -4.420 -3.685 5.977 1.00 90.62 89 PRO A C 1
ATOM 657 O O . PRO A 1 89 ? -3.867 -2.602 6.195 1.00 90.62 89 PRO A O 1
ATOM 660 N N . ALA A 1 90 ? -4.397 -4.292 4.790 1.00 92.12 90 ALA A N 1
ATOM 661 C CA . ALA A 1 90 ? -3.712 -3.777 3.609 1.00 92.12 90 ALA A CA 1
ATOM 662 C C . ALA A 1 90 ? -4.638 -3.675 2.403 1.00 92.12 90 ALA A C 1
ATOM 664 O O . ALA A 1 90 ? -5.396 -4.600 2.110 1.00 92.12 90 ALA A O 1
ATOM 665 N N . VAL A 1 91 ? -4.520 -2.573 1.669 1.00 96.25 91 VAL A N 1
ATOM 666 C CA . VAL A 1 91 ? -5.106 -2.421 0.337 1.00 96.25 91 VAL A CA 1
ATOM 667 C C . VAL A 1 91 ? -3.978 -2.347 -0.681 1.00 96.25 91 VAL A C 1
ATOM 669 O O . VAL A 1 91 ? -3.093 -1.496 -0.583 1.00 96.25 91 VAL A O 1
ATOM 672 N N . LEU A 1 92 ? -4.014 -3.260 -1.643 1.00 96.88 92 LEU A N 1
ATOM 673 C CA . LEU A 1 92 ? -2.978 -3.476 -2.641 1.00 96.88 92 LEU A CA 1
ATOM 674 C C . LEU A 1 92 ? -3.536 -3.081 -4.006 1.00 96.88 92 LEU A C 1
ATOM 676 O O . LEU A 1 92 ? -4.503 -3.677 -4.470 1.00 96.88 92 LEU A O 1
ATOM 680 N N . LEU A 1 93 ? -2.961 -2.067 -4.636 1.00 97.69 93 LEU A N 1
ATOM 681 C CA . LEU A 1 93 ? -3.404 -1.561 -5.933 1.00 97.69 93 LEU A CA 1
ATOM 682 C C . LEU A 1 93 ? -2.358 -1.952 -6.980 1.00 97.69 93 LEU A C 1
ATOM 684 O O . LEU A 1 93 ? -1.220 -1.509 -6.863 1.00 97.69 93 LEU A O 1
ATOM 688 N N . ASN A 1 94 ? -2.703 -2.817 -7.937 1.00 98.12 94 ASN A N 1
ATOM 689 C CA . ASN A 1 94 ? -1.756 -3.367 -8.923 1.00 98.12 94 ASN A CA 1
ATOM 690 C C . ASN A 1 94 ? -0.368 -3.688 -8.313 1.00 98.12 94 ASN A C 1
ATOM 692 O O . ASN A 1 94 ? 0.636 -3.096 -8.713 1.00 98.12 94 ASN A O 1
ATOM 696 N N . PRO A 1 95 ? -0.293 -4.508 -7.244 1.00 96.06 95 PRO A N 1
ATOM 697 C CA . PRO A 1 95 ? 0.925 -4.616 -6.447 1.00 96.06 95 PRO A CA 1
ATOM 698 C C . PRO A 1 95 ? 2.065 -5.272 -7.229 1.00 96.06 95 PRO A C 1
ATOM 700 O O . PRO A 1 95 ? 1.879 -6.311 -7.858 1.00 96.06 95 PRO A O 1
ATOM 703 N N . ALA A 1 96 ? 3.274 -4.724 -7.103 1.00 94.38 96 ALA A N 1
ATOM 704 C CA . ALA A 1 96 ? 4.480 -5.419 -7.538 1.00 94.38 96 ALA A CA 1
ATOM 705 C C . ALA A 1 96 ? 4.683 -6.684 -6.690 1.00 94.38 96 ALA A C 1
ATOM 707 O O . ALA A 1 96 ? 4.626 -6.626 -5.459 1.00 94.38 96 ALA A O 1
ATOM 708 N N . VAL A 1 97 ? 4.918 -7.818 -7.352 1.00 93.31 97 VAL A N 1
ATOM 709 C CA . VAL A 1 97 ? 5.115 -9.111 -6.682 1.00 93.31 97 VAL A CA 1
ATOM 710 C C . VAL A 1 97 ? 6.598 -9.381 -6.461 1.00 93.31 97 VAL A C 1
ATOM 712 O O . VAL A 1 97 ? 6.993 -9.584 -5.320 1.00 93.31 97 VAL A O 1
ATOM 715 N N . GLU A 1 98 ? 7.415 -9.282 -7.515 1.00 92.81 98 GLU A N 1
ATOM 716 C CA . GLU A 1 98 ? 8.868 -9.481 -7.452 1.00 92.81 98 GLU A CA 1
ATOM 717 C C . GLU A 1 98 ? 9.637 -8.236 -7.921 1.00 92.81 98 GLU A C 1
ATOM 719 O O . GLU A 1 98 ? 10.330 -8.257 -8.944 1.00 92.81 98 GLU A O 1
ATOM 724 N N . PRO A 1 99 ? 9.592 -7.129 -7.155 1.00 91.19 99 PRO A N 1
ATOM 725 C CA . PRO A 1 99 ? 10.182 -5.865 -7.586 1.00 91.19 99 PRO A CA 1
ATOM 726 C C . PRO A 1 99 ? 11.699 -5.943 -7.785 1.00 91.19 99 PRO A C 1
ATOM 728 O O . PRO A 1 99 ? 12.235 -5.237 -8.629 1.00 91.19 99 PRO A O 1
ATOM 731 N N . ALA A 1 100 ? 12.417 -6.817 -7.071 1.00 91.56 100 ALA A N 1
ATOM 732 C CA . ALA A 1 100 ? 13.855 -6.998 -7.285 1.00 91.56 100 ALA A CA 1
ATOM 733 C C . ALA A 1 100 ? 14.187 -7.635 -8.648 1.00 91.56 100 ALA A C 1
ATOM 735 O O . ALA A 1 100 ? 15.272 -7.407 -9.181 1.00 91.56 100 ALA A O 1
ATOM 736 N N . ARG A 1 101 ? 13.284 -8.454 -9.202 1.00 93.12 101 ARG A N 1
ATOM 737 C CA . ARG A 1 101 ? 13.407 -9.009 -10.556 1.00 93.12 101 ARG A CA 1
ATOM 738 C C . ARG A 1 101 ? 13.067 -7.931 -11.578 1.00 93.12 101 ARG A C 1
ATOM 740 O O . ARG A 1 101 ? 13.851 -7.687 -12.490 1.00 93.12 101 ARG A O 1
ATOM 747 N N . ASP A 1 102 ? 11.932 -7.270 -11.382 1.00 91.81 102 ASP A N 1
ATOM 748 C CA . ASP A 1 102 ? 11.369 -6.338 -12.359 1.00 91.81 102 ASP A CA 1
ATOM 749 C C . ASP A 1 102 ? 12.193 -5.038 -12.454 1.00 91.81 102 ASP A C 1
ATOM 751 O O . ASP A 1 102 ? 12.374 -4.486 -13.538 1.00 91.81 102 ASP A O 1
ATOM 755 N N . LEU A 1 103 ? 12.788 -4.586 -11.342 1.00 91.19 103 LEU A N 1
ATOM 756 C CA . LEU A 1 103 ? 13.628 -3.383 -11.291 1.00 91.19 103 LEU A CA 1
ATOM 757 C C . LEU A 1 103 ? 15.106 -3.634 -11.622 1.00 91.19 103 LEU A C 1
ATOM 759 O O . LEU A 1 103 ? 15.889 -2.684 -11.679 1.00 91.19 103 LEU A O 1
ATOM 763 N N . ALA A 1 104 ? 15.517 -4.885 -11.857 1.00 93.94 104 ALA A N 1
ATOM 764 C CA . ALA A 1 104 ? 16.918 -5.212 -12.129 1.00 93.94 104 ALA A CA 1
ATOM 765 C C . ALA A 1 104 ? 17.442 -4.552 -13.413 1.00 93.94 104 ALA A C 1
ATOM 767 O O . ALA A 1 104 ? 18.595 -4.129 -13.469 1.00 93.94 104 ALA A O 1
ATOM 768 N N . ALA A 1 105 ? 16.586 -4.418 -14.430 1.00 92.69 105 ALA A N 1
ATOM 769 C CA . ALA A 1 105 ? 16.941 -3.799 -15.707 1.00 92.69 105 ALA A CA 1
ATOM 770 C C . ALA A 1 105 ? 17.203 -2.284 -15.606 1.00 92.69 105 ALA A C 1
ATOM 772 O O . ALA A 1 105 ? 17.798 -1.709 -16.513 1.00 92.69 105 ALA A O 1
ATOM 773 N N . TYR A 1 106 ? 16.777 -1.646 -14.513 1.00 89.44 106 TYR A N 1
ATOM 774 C CA . TYR A 1 106 ? 16.904 -0.204 -14.300 1.00 89.44 106 TYR A CA 1
ATOM 775 C C . TYR A 1 106 ? 18.139 0.168 -13.471 1.00 89.44 106 TYR A C 1
ATOM 777 O O . TYR A 1 106 ? 18.299 1.330 -13.106 1.00 89.44 106 TYR A O 1
ATOM 785 N N . VAL A 1 107 ? 18.996 -0.802 -13.123 1.00 93.12 107 VAL A N 1
ATOM 786 C CA . VAL A 1 107 ? 20.232 -0.546 -12.367 1.00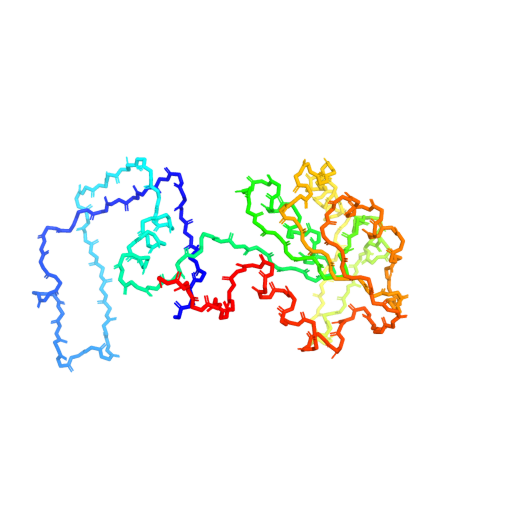 93.12 107 VAL A CA 1
ATOM 787 C C . VAL A 1 107 ? 21.152 0.354 -13.180 1.00 93.12 107 VAL A C 1
ATOM 789 O O . VAL A 1 107 ? 21.465 0.066 -14.334 1.00 93.12 107 VAL A O 1
ATOM 792 N N . GLY A 1 108 ? 21.605 1.435 -12.551 1.00 92.12 108 GLY A N 1
ATOM 793 C CA . GLY A 1 108 ? 22.418 2.463 -13.181 1.00 92.12 108 GLY A CA 1
ATOM 794 C C . GLY A 1 108 ? 21.865 3.866 -12.961 1.00 92.12 108 GLY A C 1
ATOM 795 O O . GLY A 1 108 ? 21.172 4.147 -11.983 1.00 92.12 108 GLY A O 1
ATOM 796 N N . GLU A 1 109 ? 22.234 4.760 -13.870 1.00 93.44 109 GLU A N 1
ATOM 797 C CA . GLU A 1 109 ? 21.827 6.158 -13.830 1.00 93.44 109 GLU A CA 1
ATOM 798 C C . GLU A 1 109 ? 20.403 6.317 -14.382 1.00 93.44 109 GLU A C 1
ATOM 800 O O . GLU A 1 109 ? 20.113 5.944 -15.520 1.00 93.44 109 GLU A O 1
ATOM 805 N N . LEU A 1 110 ? 19.515 6.897 -13.579 1.00 89.12 110 LEU A N 1
ATOM 806 C CA . LEU A 1 110 ? 18.131 7.200 -13.928 1.00 89.12 110 LEU A CA 1
ATOM 807 C C . LEU A 1 110 ? 17.891 8.707 -13.844 1.00 89.12 110 LEU A C 1
ATOM 809 O O . LEU A 1 110 ? 18.517 9.410 -13.055 1.00 89.12 110 LEU A O 1
ATOM 813 N N . ARG A 1 111 ? 16.929 9.211 -14.615 1.00 90.12 111 ARG A N 1
ATOM 814 C CA . ARG A 1 111 ? 16.413 10.576 -14.446 1.00 90.12 111 ARG A CA 1
ATOM 815 C C . ARG A 1 111 ? 15.106 10.528 -13.676 1.00 90.12 111 ARG A C 1
ATOM 817 O O . ARG A 1 111 ? 14.255 9.687 -13.966 1.00 90.12 111 ARG A O 1
ATOM 824 N N . ALA A 1 112 ? 14.943 11.420 -12.704 1.00 80.81 112 ALA A N 1
ATOM 825 C CA . ALA A 1 112 ? 13.700 11.496 -11.957 1.00 80.81 112 ALA A CA 1
ATOM 826 C C . ALA A 1 112 ? 12.553 11.881 -12.898 1.00 80.81 112 ALA A C 1
ATOM 828 O O . ALA A 1 112 ? 12.650 12.828 -13.676 1.00 80.81 112 ALA A O 1
ATOM 829 N N . TYR A 1 113 ? 11.439 11.162 -12.798 1.00 79.81 113 TYR A N 1
ATOM 830 C CA . TYR A 1 113 ? 10.269 11.409 -13.638 1.00 79.81 113 TYR A CA 1
ATOM 831 C C . TYR A 1 113 ? 9.712 12.836 -13.477 1.00 79.81 113 TYR A C 1
ATOM 833 O O . TYR A 1 113 ? 9.308 13.463 -14.451 1.00 79.81 113 TYR A O 1
ATOM 841 N N . HIS A 1 114 ? 9.722 13.370 -12.250 1.00 79.12 114 HIS A N 1
ATOM 842 C CA . HIS A 1 114 ? 9.183 14.700 -11.941 1.00 79.12 114 HIS A CA 1
ATOM 843 C C . HIS A 1 114 ? 10.131 15.856 -12.281 1.00 79.12 114 HIS A C 1
ATOM 845 O O . HIS A 1 114 ? 9.685 16.998 -12.367 1.00 79.12 114 HIS A O 1
ATOM 851 N N . ASP A 1 115 ? 11.420 15.570 -12.457 1.00 86.25 115 ASP A N 1
ATOM 852 C CA . ASP A 1 115 ? 12.434 16.560 -12.794 1.00 86.25 115 ASP A CA 1
ATOM 853 C C . ASP A 1 115 ? 13.589 15.876 -13.530 1.00 86.25 115 ASP A C 1
ATOM 855 O O . ASP A 1 115 ? 14.460 15.248 -12.928 1.00 86.25 115 ASP A O 1
ATOM 859 N N . ALA A 1 116 ? 13.614 16.028 -14.853 1.00 88.31 116 ALA A N 1
ATOM 860 C CA . ALA A 1 116 ? 14.629 15.411 -15.697 1.00 88.31 116 ALA A CA 1
ATOM 861 C C . ALA A 1 116 ? 16.051 15.952 -15.449 1.00 88.31 116 ALA A C 1
ATOM 863 O O . ALA A 1 116 ? 17.010 15.359 -15.949 1.00 88.31 116 ALA A O 1
ATOM 864 N N . SER A 1 117 ? 16.207 17.062 -14.714 1.00 90.81 117 SER A N 1
ATOM 865 C CA . SER A 1 117 ? 17.515 17.576 -14.292 1.00 90.81 117 SER A CA 1
ATOM 866 C C . SER A 1 117 ? 18.087 16.825 -13.087 1.00 90.81 117 SER A C 1
ATOM 868 O O . SER A 1 117 ? 19.299 16.850 -12.871 1.00 90.81 117 SER A O 1
ATOM 870 N N . VAL A 1 118 ? 17.238 16.116 -12.338 1.00 90.94 118 VAL A N 1
ATOM 871 C CA . VAL A 1 118 ? 17.649 15.291 -11.207 1.00 90.94 118 VAL A CA 1
ATOM 872 C C . VAL A 1 118 ? 18.046 13.912 -11.710 1.00 90.94 118 VAL A C 1
ATOM 874 O O . VAL A 1 118 ? 17.232 13.149 -12.238 1.00 90.94 118 VAL A O 1
ATOM 877 N N . THR A 1 119 ? 19.312 13.584 -11.491 1.00 89.12 119 THR A N 1
ATOM 878 C CA . THR A 1 119 ? 19.854 12.250 -11.716 1.00 89.12 119 THR A CA 1
ATOM 879 C C . THR A 1 119 ? 19.804 11.445 -10.418 1.00 89.12 119 THR A C 1
ATOM 881 O O . THR A 1 119 ? 20.200 11.927 -9.356 1.00 89.12 119 THR A O 1
ATOM 884 N N . LEU A 1 120 ? 19.322 10.211 -10.511 1.00 87.06 120 LEU A N 1
ATOM 885 C CA . LEU A 1 120 ? 19.265 9.227 -9.438 1.00 87.06 120 LEU A CA 1
ATOM 886 C C . LEU A 1 120 ? 20.160 8.045 -9.807 1.00 87.06 120 LEU A C 1
ATOM 888 O O . LEU A 1 120 ? 20.219 7.648 -10.966 1.00 87.06 120 LEU A O 1
ATOM 892 N N . GLN A 1 121 ? 20.813 7.451 -8.815 1.00 87.94 121 GLN A N 1
ATOM 893 C CA . GLN A 1 121 ? 21.567 6.218 -9.004 1.00 87.94 121 GLN A CA 1
ATOM 894 C C . GLN A 1 121 ? 20.767 5.053 -8.418 1.00 87.94 121 GLN A C 1
ATOM 896 O O . GLN A 1 121 ? 20.583 4.984 -7.203 1.00 87.94 121 GLN A O 1
ATOM 901 N N . TRP A 1 122 ? 20.305 4.133 -9.265 1.00 87.25 122 TRP A N 1
ATOM 902 C CA . TRP A 1 122 ? 19.736 2.866 -8.812 1.00 87.25 122 TRP A CA 1
ATOM 903 C C . TRP A 1 122 ? 20.853 1.837 -8.685 1.00 87.25 122 TRP A C 1
ATOM 905 O O . TRP A 1 122 ? 21.433 1.386 -9.674 1.00 87.25 122 TRP A O 1
ATOM 915 N N . LEU A 1 123 ? 21.208 1.535 -7.442 1.00 88.38 123 LEU A N 1
ATOM 916 C CA . LEU A 1 123 ? 22.352 0.702 -7.105 1.00 88.38 123 LEU A CA 1
ATOM 917 C C . LEU A 1 123 ? 21.973 -0.790 -7.098 1.00 88.38 123 LEU A C 1
ATOM 919 O O . LEU A 1 123 ? 20.865 -1.122 -6.671 1.00 88.38 123 LEU A O 1
ATOM 923 N N . PRO A 1 124 ? 22.872 -1.704 -7.517 1.00 88.19 124 PRO A N 1
ATOM 924 C CA . PRO A 1 124 ? 22.639 -3.146 -7.410 1.00 88.19 124 PRO A CA 1
ATOM 925 C C . PRO A 1 124 ? 22.233 -3.590 -5.997 1.00 88.19 124 PRO A C 1
ATOM 927 O O . PRO A 1 124 ? 21.362 -4.445 -5.851 1.00 88.19 124 PRO A O 1
ATOM 930 N N . GLU A 1 125 ? 22.809 -2.971 -4.964 1.00 89.00 125 GLU A N 1
ATOM 931 C CA . GLU A 1 125 ? 22.548 -3.265 -3.552 1.00 89.00 125 GLU A CA 1
ATOM 932 C C . GLU A 1 125 ? 21.085 -2.999 -3.162 1.00 89.00 125 GLU A C 1
ATOM 934 O O . GLU A 1 125 ? 20.533 -3.687 -2.305 1.00 89.00 125 GLU A O 1
ATOM 939 N N . ALA A 1 126 ? 20.407 -2.067 -3.839 1.00 81.00 126 ALA A N 1
ATOM 940 C CA . ALA A 1 126 ? 18.993 -1.798 -3.596 1.00 81.00 126 ALA A CA 1
ATOM 941 C C . ALA A 1 126 ? 18.094 -2.981 -4.015 1.00 81.00 126 ALA A C 1
ATOM 943 O O . ALA A 1 126 ? 17.022 -3.188 -3.442 1.00 81.00 126 ALA A O 1
ATOM 944 N N . LEU A 1 127 ? 18.541 -3.814 -4.967 1.00 87.38 127 LEU A N 1
ATOM 945 C CA . LEU A 1 127 ? 17.856 -5.069 -5.292 1.00 87.38 127 LEU A CA 1
ATOM 946 C C . LEU A 1 127 ? 17.961 -6.073 -4.141 1.00 87.38 127 LEU A C 1
ATOM 948 O O . LEU A 1 127 ? 17.005 -6.802 -3.877 1.00 87.38 127 LEU A O 1
ATOM 952 N N . ASP A 1 128 ? 19.100 -6.111 -3.450 1.00 86.88 128 ASP A N 1
ATOM 953 C CA . ASP A 1 128 ? 19.296 -6.986 -2.294 1.00 86.88 128 ASP A CA 1
ATOM 954 C C . ASP A 1 128 ? 18.461 -6.526 -1.100 1.00 86.88 128 ASP A C 1
ATOM 956 O O . ASP A 1 128 ? 17.868 -7.358 -0.413 1.00 86.88 128 ASP A O 1
ATOM 960 N N . GLU A 1 129 ? 18.309 -5.215 -0.906 1.00 84.00 129 GLU A N 1
ATOM 961 C CA . GLU A 1 129 ? 17.376 -4.662 0.078 1.00 84.00 129 GLU A CA 1
ATOM 962 C C . GLU A 1 129 ? 15.927 -5.071 -0.220 1.00 84.00 129 GLU A C 1
ATOM 964 O O . GLU A 1 129 ? 15.217 -5.529 0.678 1.00 84.00 129 GLU A O 1
ATOM 969 N N . LEU A 1 130 ? 15.487 -4.989 -1.481 1.00 84.88 130 LEU A N 1
ATOM 970 C CA . LEU A 1 130 ? 14.155 -5.453 -1.883 1.00 84.88 130 LEU A CA 1
ATOM 971 C C . LEU A 1 130 ? 13.971 -6.956 -1.630 1.00 84.88 130 LEU A C 1
ATOM 973 O O . LEU A 1 130 ? 12.940 -7.360 -1.093 1.00 84.88 130 LEU A O 1
ATOM 977 N N . ARG A 1 131 ? 14.975 -7.785 -1.938 1.00 87.38 131 ARG A N 1
ATOM 978 C CA . ARG A 1 131 ? 14.947 -9.230 -1.641 1.00 87.38 131 ARG A CA 1
ATOM 979 C C . ARG A 1 131 ? 14.896 -9.510 -0.142 1.00 87.38 131 ARG A C 1
ATOM 981 O O . ARG A 1 131 ? 14.187 -10.416 0.280 1.00 87.38 131 ARG A O 1
ATOM 988 N N . ALA A 1 132 ? 15.610 -8.730 0.667 1.00 86.06 132 ALA A N 1
ATOM 989 C CA . ALA A 1 132 ? 15.596 -8.856 2.123 1.00 86.06 132 ALA A CA 1
ATOM 990 C C . ALA A 1 132 ? 14.252 -8.431 2.740 1.00 86.06 132 ALA A C 1
ATOM 992 O O . ALA A 1 132 ? 13.885 -8.893 3.824 1.00 86.06 132 ALA A O 1
ATOM 993 N N . LEU A 1 133 ? 13.515 -7.541 2.068 1.00 79.31 133 LEU A N 1
ATOM 994 C CA . LEU A 1 133 ? 12.171 -7.132 2.465 1.00 79.31 133 LEU A CA 1
ATOM 995 C C . LEU A 1 133 ? 11.082 -8.097 1.997 1.00 79.31 133 LEU A C 1
ATOM 997 O O . LEU A 1 133 ? 10.041 -8.130 2.654 1.00 79.31 133 LEU A O 1
ATOM 1001 N N . ALA A 1 134 ? 11.312 -8.827 0.900 1.00 67.69 134 ALA A N 1
ATOM 1002 C CA . ALA A 1 134 ? 10.318 -9.647 0.216 1.00 67.69 134 ALA A CA 1
ATOM 1003 C C . ALA A 1 134 ? 9.481 -10.461 1.216 1.00 67.69 134 ALA A C 1
ATOM 1005 O O . ALA A 1 134 ? 10.031 -11.278 1.965 1.00 67.69 134 ALA A O 1
ATOM 1006 N N . PRO A 1 135 ? 8.158 -10.228 1.294 1.00 61.53 135 PRO A N 1
ATOM 1007 C CA . PRO A 1 135 ? 7.344 -10.953 2.245 1.00 61.53 135 PRO A CA 1
ATOM 1008 C C . PRO A 1 135 ? 7.266 -12.418 1.807 1.00 61.53 135 PRO A C 1
ATOM 1010 O O . PRO A 1 135 ? 6.968 -12.738 0.655 1.00 61.53 135 PRO A O 1
ATOM 1013 N N . ALA A 1 136 ? 7.522 -13.328 2.745 1.00 59.88 136 ALA A N 1
ATOM 1014 C CA . ALA A 1 136 ? 7.381 -14.760 2.528 1.00 59.88 136 ALA A CA 1
ATOM 1015 C C . ALA A 1 136 ? 5.891 -15.141 2.507 1.00 59.88 136 ALA A C 1
ATOM 1017 O O . ALA A 1 136 ? 5.384 -15.684 3.482 1.00 59.88 136 ALA A O 1
ATOM 1018 N N . ARG A 1 137 ? 5.213 -14.878 1.380 1.00 75.31 137 ARG A N 1
ATOM 1019 C CA . ARG A 1 137 ? 3.767 -15.085 1.158 1.00 75.31 137 ARG A CA 1
ATOM 1020 C C . ARG A 1 137 ? 2.879 -14.248 2.091 1.00 75.31 137 ARG A C 1
ATOM 1022 O O . ARG A 1 137 ? 3.236 -13.934 3.220 1.00 75.31 137 ARG A O 1
ATOM 1029 N N . ILE A 1 138 ? 1.673 -13.931 1.628 1.00 89.00 138 ILE A N 1
ATOM 1030 C CA . ILE A 1 138 ? 0.635 -13.376 2.500 1.00 89.00 138 ILE A CA 1
ATOM 1031 C C . ILE A 1 138 ? 0.207 -14.479 3.476 1.00 89.00 138 ILE A C 1
ATOM 1033 O O . ILE A 1 138 ? -0.327 -15.509 3.058 1.00 89.00 138 ILE A O 1
ATOM 1037 N N . THR A 1 139 ? 0.456 -14.292 4.773 1.00 91.06 139 THR A N 1
ATOM 1038 C CA . THR A 1 139 ? 0.163 -15.314 5.795 1.00 91.06 139 THR A CA 1
ATOM 1039 C C . THR A 1 139 ? -1.268 -15.217 6.311 1.00 91.06 139 THR A C 1
ATOM 1041 O O . THR A 1 139 ? -1.838 -16.211 6.766 1.00 91.06 139 THR A O 1
ATOM 1044 N N . ARG A 1 140 ? -1.859 -14.017 6.232 1.00 92.12 140 ARG A N 1
ATOM 1045 C CA . ARG A 1 140 ? -3.225 -13.712 6.681 1.00 92.12 140 ARG A CA 1
ATOM 1046 C C . ARG A 1 140 ? -4.020 -13.017 5.578 1.00 92.12 140 ARG A C 1
ATOM 1048 O O . ARG A 1 140 ? -4.237 -11.802 5.648 1.00 92.12 140 ARG A O 1
ATOM 1055 N N . PRO A 1 141 ? -4.439 -13.767 4.546 1.00 94.44 141 PRO A N 1
ATOM 1056 C CA . PRO A 1 141 ? -5.088 -13.200 3.370 1.00 94.44 141 PRO A CA 1
ATOM 1057 C C . PRO A 1 141 ? -6.369 -12.423 3.690 1.00 94.44 141 PRO A C 1
ATOM 1059 O O . PRO A 1 141 ? -6.674 -11.443 3.019 1.00 94.44 141 PRO A O 1
ATOM 1062 N N . GLU A 1 142 ? -7.076 -12.768 4.767 1.00 93.69 142 GLU A N 1
ATOM 1063 C CA . GLU A 1 142 ? -8.280 -12.065 5.217 1.00 93.69 142 GLU A CA 1
ATOM 1064 C C . GLU A 1 142 ? -8.038 -10.597 5.623 1.00 93.69 142 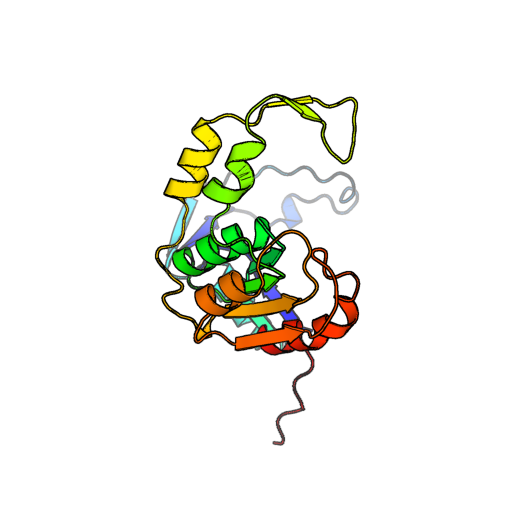GLU A C 1
ATOM 1066 O O . GLU A 1 142 ? -8.991 -9.839 5.800 1.00 93.69 142 GLU A O 1
ATOM 1071 N N . ARG A 1 143 ? -6.772 -10.188 5.788 1.00 91.69 143 ARG A N 1
ATOM 1072 C CA . ARG A 1 143 ? -6.366 -8.801 6.065 1.00 91.69 143 ARG A CA 1
ATOM 1073 C C . ARG A 1 143 ? -6.042 -8.001 4.811 1.00 91.69 143 ARG A C 1
ATOM 1075 O O . ARG A 1 143 ? -5.771 -6.808 4.932 1.00 91.69 143 ARG A O 1
ATOM 1082 N N . CYS A 1 144 ? -6.057 -8.622 3.639 1.00 95.38 144 CYS A N 1
ATOM 1083 C CA . CYS A 1 144 ? -5.674 -7.979 2.393 1.00 95.38 144 CYS A CA 1
ATOM 1084 C C . CYS A 1 144 ? -6.882 -7.801 1.471 1.00 95.38 144 CYS A C 1
ATOM 1086 O O . CYS A 1 144 ? -7.729 -8.687 1.335 1.00 95.38 144 CYS A O 1
ATOM 1088 N N . PHE A 1 145 ? -6.920 -6.654 0.803 1.00 97.81 145 PHE A N 1
ATOM 1089 C CA . PHE A 1 145 ? -7.805 -6.387 -0.319 1.00 97.81 145 PHE A CA 1
ATOM 1090 C C . PHE A 1 145 ? -6.978 -5.926 -1.512 1.00 97.81 145 PHE A C 1
ATOM 1092 O O . PHE A 1 145 ? -6.303 -4.904 -1.429 1.00 97.81 145 PHE A O 1
ATOM 1099 N N . ALA A 1 146 ? -7.024 -6.669 -2.613 1.00 98.06 146 ALA A N 1
ATOM 1100 C CA . ALA A 1 146 ? -6.315 -6.326 -3.836 1.00 98.06 146 ALA A CA 1
ATOM 1101 C C . ALA A 1 146 ? -7.281 -5.784 -4.895 1.00 98.06 146 ALA A C 1
ATOM 1103 O O . ALA A 1 146 ? -8.309 -6.400 -5.171 1.00 98.06 146 ALA A O 1
ATOM 1104 N N . VAL A 1 147 ? -6.933 -4.656 -5.509 1.00 98.56 147 VAL A N 1
ATOM 1105 C CA . VAL A 1 147 ? -7.553 -4.157 -6.740 1.00 98.56 147 VAL A CA 1
ATOM 1106 C C . VAL A 1 147 ? -6.539 -4.366 -7.853 1.00 98.56 147 VAL A C 1
ATOM 1108 O O . VAL A 1 147 ? -5.441 -3.815 -7.792 1.00 98.56 147 VAL A O 1
ATOM 1111 N N . ILE A 1 148 ? -6.887 -5.209 -8.821 1.00 98.69 148 ILE A N 1
ATOM 1112 C CA . ILE A 1 148 ? -5.974 -5.667 -9.871 1.00 98.69 148 ILE A CA 1
ATOM 1113 C C . ILE A 1 148 ? -6.614 -5.388 -11.227 1.00 98.69 148 ILE A C 1
ATOM 1115 O O . ILE A 1 148 ? -7.708 -5.880 -11.503 1.00 98.69 148 ILE A O 1
ATOM 1119 N N . ALA A 1 149 ? -5.931 -4.633 -12.080 1.00 98.56 149 ALA A N 1
ATOM 1120 C CA . ALA A 1 149 ? -6.333 -4.368 -13.453 1.00 98.56 149 ALA A CA 1
ATOM 1121 C C . ALA A 1 149 ? -5.758 -5.417 -14.407 1.00 98.56 149 ALA A C 1
ATOM 1123 O O . ALA A 1 149 ? -4.548 -5.614 -14.467 1.00 98.56 149 ALA A O 1
ATOM 1124 N N . LYS A 1 150 ? -6.609 -6.067 -15.210 1.00 98.50 150 LYS A N 1
ATOM 1125 C CA . LYS A 1 150 ? -6.126 -6.935 -16.299 1.00 98.50 150 LYS A CA 1
ATOM 1126 C C . LYS A 1 150 ? -5.474 -6.151 -17.438 1.00 98.50 150 LYS A C 1
ATOM 1128 O O . LYS A 1 150 ? -4.740 -6.752 -18.219 1.00 98.50 150 LYS A O 1
ATOM 1133 N N . GLY A 1 151 ? -5.784 -4.858 -17.551 1.00 98.00 151 GLY A N 1
ATOM 1134 C CA . GLY A 1 151 ? -5.185 -3.949 -18.525 1.00 98.00 151 GLY A CA 1
ATOM 1135 C C . GLY A 1 151 ? -3.868 -3.313 -18.076 1.00 98.00 151 GLY A C 1
ATOM 1136 O O . GLY A 1 151 ? -3.350 -2.485 -18.815 1.00 98.00 151 GLY A O 1
ATOM 1137 N N . ASP A 1 152 ? -3.331 -3.693 -16.908 1.00 98.25 152 ASP A N 1
ATOM 1138 C CA . ASP A 1 152 ? -2.003 -3.262 -16.465 1.00 98.25 152 ASP A CA 1
ATOM 1139 C C . ASP A 1 152 ? -0.936 -3.641 -17.505 1.00 98.25 152 ASP A C 1
ATOM 1141 O O . ASP A 1 152 ? -0.756 -4.808 -17.861 1.00 98.25 152 ASP A O 1
ATOM 1145 N N . GLU A 1 153 ? -0.262 -2.621 -18.024 1.00 97.44 153 GLU A N 1
ATOM 1146 C CA . GLU A 1 153 ? 0.731 -2.720 -19.083 1.00 97.44 153 GLU A CA 1
ATOM 1147 C C . GLU A 1 153 ? 2.163 -2.951 -18.574 1.00 97.44 153 GLU A C 1
ATOM 1149 O O . GLU A 1 153 ? 3.055 -3.220 -19.382 1.00 97.44 153 GLU A O 1
ATOM 1154 N N . LEU A 1 154 ? 2.397 -2.838 -17.261 1.00 95.62 154 LEU A N 1
ATOM 1155 C CA . LEU A 1 154 ? 3.724 -2.952 -16.650 1.00 95.62 154 LEU A CA 1
ATOM 1156 C C . LEU A 1 154 ? 3.916 -4.260 -15.883 1.00 95.62 154 LEU A C 1
ATOM 1158 O O . LEU A 1 154 ? 5.020 -4.803 -15.872 1.00 95.62 154 LEU A O 1
ATOM 1162 N N . LEU A 1 155 ? 2.869 -4.758 -15.231 1.00 96.38 155 LEU A N 1
ATOM 1163 C CA . LEU A 1 155 ? 2.942 -5.901 -14.327 1.00 96.38 155 LEU A CA 1
ATOM 1164 C C . LEU A 1 155 ? 1.907 -6.976 -14.704 1.00 96.38 155 LEU A C 1
ATOM 1166 O O . LEU A 1 155 ? 0.766 -6.672 -15.043 1.00 96.38 155 LEU A O 1
ATOM 1170 N N . ASP A 1 156 ? 2.272 -8.259 -14.598 1.00 97.44 156 ASP A N 1
ATOM 1171 C CA . ASP A 1 156 ? 1.352 -9.355 -14.936 1.00 97.44 156 ASP A CA 1
ATOM 1172 C C . ASP A 1 156 ? 0.281 -9.542 -13.851 1.00 97.44 156 ASP A C 1
ATOM 1174 O O . ASP A 1 156 ? 0.536 -10.060 -12.758 1.00 97.44 156 ASP A O 1
ATOM 1178 N N . TRP A 1 157 ? -0.961 -9.193 -14.184 1.00 98.06 157 TRP A N 1
ATOM 1179 C CA . TRP A 1 157 ? -2.115 -9.357 -13.301 1.00 98.06 157 TRP A CA 1
ATOM 1180 C C . TRP A 1 157 ? -2.306 -10.796 -12.799 1.00 98.06 157 TRP A C 1
ATOM 1182 O O . TRP A 1 157 ? -2.858 -11.000 -11.715 1.00 98.06 157 TRP A O 1
ATOM 1192 N N . ARG A 1 158 ? -1.869 -11.814 -13.558 1.00 97.94 158 ARG A N 1
ATOM 1193 C CA . ARG A 1 158 ? -1.964 -13.222 -13.138 1.00 97.94 158 ARG A CA 1
ATOM 1194 C C . ARG A 1 158 ? -1.019 -13.510 -11.988 1.00 97.94 158 ARG A C 1
ATOM 1196 O O . ARG A 1 158 ? -1.406 -14.212 -11.055 1.00 97.94 158 ARG A O 1
ATOM 1203 N N . GLU A 1 159 ? 0.189 -12.956 -12.043 1.00 96.06 159 GLU A N 1
ATOM 1204 C CA . GLU A 1 159 ? 1.169 -13.058 -10.964 1.00 96.06 159 GLU A CA 1
ATOM 1205 C C . GLU A 1 159 ? 0.645 -12.347 -9.713 1.00 96.06 159 GLU A C 1
ATOM 1207 O O . GLU A 1 159 ? 0.638 -12.940 -8.634 1.00 96.06 159 GLU A O 1
ATOM 1212 N N . MET A 1 160 ? 0.093 -11.137 -9.866 1.00 96.62 160 MET A N 1
ATOM 1213 C CA . MET A 1 160 ? -0.541 -10.409 -8.759 1.00 96.62 160 MET A CA 1
ATOM 1214 C C . MET A 1 160 ? -1.673 -11.208 -8.112 1.00 96.62 160 MET A C 1
ATOM 1216 O O . MET A 1 160 ? -1.721 -11.349 -6.890 1.00 96.62 160 MET A O 1
ATOM 1220 N N . ALA A 1 161 ? -2.590 -11.743 -8.924 1.00 97.19 161 ALA A N 1
ATOM 1221 C CA . ALA A 1 161 ? -3.750 -12.482 -8.439 1.00 97.19 161 ALA A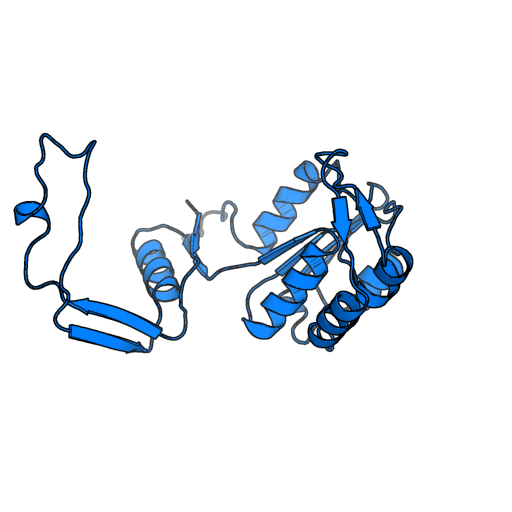 CA 1
ATOM 1222 C C . ALA A 1 161 ? -3.343 -13.796 -7.759 1.00 97.19 161 ALA A C 1
ATOM 1224 O O . ALA A 1 161 ? -3.916 -14.158 -6.731 1.00 97.19 161 ALA A O 1
ATOM 1225 N N . ALA A 1 162 ? -2.332 -14.488 -8.295 1.00 95.81 162 ALA A N 1
ATOM 1226 C CA . ALA A 1 162 ? -1.771 -15.686 -7.682 1.00 95.81 162 ALA A CA 1
ATOM 1227 C C . ALA A 1 162 ? -1.074 -15.371 -6.350 1.00 95.81 162 ALA A C 1
ATOM 1229 O O . ALA A 1 162 ? -1.238 -16.116 -5.384 1.00 95.81 162 ALA A O 1
ATOM 1230 N N . HIS A 1 163 ? -0.338 -14.260 -6.271 1.00 93.62 163 HIS A N 1
ATOM 1231 C CA . HIS A 1 163 ? 0.312 -13.828 -5.035 1.00 93.62 163 HIS A CA 1
ATOM 1232 C C . HIS A 1 163 ? -0.705 -13.423 -3.959 1.00 93.62 163 HIS A C 1
ATOM 1234 O O . HIS A 1 163 ? -0.533 -13.741 -2.784 1.00 93.62 163 HIS A O 1
ATOM 1240 N N . CYS A 1 164 ? -1.804 -12.787 -4.370 1.00 94.81 164 CYS A N 1
ATOM 1241 C CA . CYS A 1 164 ? -2.905 -12.383 -3.496 1.00 94.81 164 CYS A CA 1
ATOM 1242 C C . CYS A 1 164 ? -3.931 -13.501 -3.238 1.00 94.81 164 CYS A C 1
ATOM 1244 O O . CYS A 1 164 ? -5.021 -13.227 -2.732 1.00 94.81 164 CYS A O 1
ATOM 1246 N N . ALA A 1 165 ? -3.634 -14.755 -3.593 1.00 94.25 165 ALA A N 1
ATOM 1247 C CA . ALA A 1 165 ? -4.593 -15.848 -3.482 1.00 94.25 165 ALA A CA 1
ATOM 1248 C C . ALA A 1 165 ? -5.144 -15.996 -2.051 1.00 94.25 165 ALA A C 1
ATOM 1250 O O . ALA A 1 165 ? -4.407 -16.031 -1.066 1.00 94.25 165 ALA A O 1
ATOM 1251 N N . GLY A 1 166 ? -6.471 -16.098 -1.949 1.00 94.62 166 GLY A N 1
ATOM 1252 C CA . GLY A 1 166 ? -7.200 -16.179 -0.681 1.00 94.62 166 GLY A CA 1
ATOM 1253 C C . GLY A 1 166 ? -7.572 -14.824 -0.077 1.00 94.62 166 GLY A C 1
ATOM 1254 O O . GLY A 1 166 ? -8.456 -14.783 0.778 1.00 94.62 166 GLY A O 1
ATOM 1255 N N . ALA A 1 167 ? -6.937 -13.727 -0.504 1.00 96.06 167 ALA A N 1
ATOM 1256 C CA . ALA A 1 167 ? -7.349 -12.383 -0.116 1.00 96.06 167 ALA A CA 1
ATOM 1257 C C . ALA A 1 167 ? -8.649 -11.988 -0.826 1.00 96.06 167 ALA A C 1
ATOM 1259 O O . ALA A 1 167 ? -9.086 -12.636 -1.783 1.00 96.06 167 ALA A O 1
ATOM 1260 N N . GLN A 1 168 ? -9.272 -10.895 -0.387 1.00 97.69 168 GLN A N 1
ATOM 1261 C CA . GLN A 1 168 ? -10.344 -10.301 -1.177 1.00 97.69 168 GLN A CA 1
ATOM 1262 C C . GLN A 1 168 ? -9.724 -9.671 -2.433 1.00 97.69 168 GLN A C 1
ATOM 1264 O O . GLN A 1 168 ? -8.826 -8.843 -2.320 1.00 97.69 168 GLN A O 1
ATOM 1269 N N . ILE A 1 169 ? -10.196 -10.043 -3.626 1.00 98.25 169 ILE A N 1
ATOM 1270 C CA . ILE A 1 169 ? -9.685 -9.511 -4.897 1.00 98.25 169 ILE A CA 1
ATOM 1271 C C . ILE A 1 169 ? -10.834 -8.877 -5.682 1.00 98.25 169 ILE A C 1
ATOM 1273 O O . ILE A 1 169 ? -11.846 -9.524 -5.951 1.00 98.25 169 ILE A O 1
ATOM 1277 N N . LEU A 1 170 ? -10.659 -7.616 -6.068 1.00 98.25 170 LEU A N 1
ATOM 1278 C CA . LEU A 1 170 ? -11.429 -6.950 -7.108 1.00 98.25 170 LEU A CA 1
ATOM 1279 C C . LEU A 1 170 ? -10.597 -6.968 -8.392 1.00 98.25 170 LEU A C 1
ATOM 1281 O O . LEU A 1 170 ? -9.657 -6.191 -8.545 1.00 98.25 170 LEU A O 1
ATOM 1285 N N . LEU A 1 171 ? -10.937 -7.883 -9.296 1.00 98.25 171 LEU A N 1
ATOM 1286 C CA . LEU A 1 171 ? -10.281 -8.010 -10.591 1.00 98.25 171 LEU A CA 1
ATOM 1287 C C . LEU A 1 171 ? -11.045 -7.181 -11.631 1.00 98.25 171 LEU A C 1
ATOM 1289 O O . LEU A 1 171 ? -12.222 -7.439 -11.881 1.00 98.25 171 LEU A O 1
ATOM 1293 N N . LEU A 1 172 ? -10.386 -6.187 -12.218 1.00 98.25 172 LEU A N 1
ATOM 1294 C CA . LEU A 1 172 ? -10.953 -5.288 -13.219 1.00 98.25 172 LEU A CA 1
ATOM 1295 C C . LEU A 1 172 ? -10.670 -5.834 -14.620 1.00 98.25 172 LEU A C 1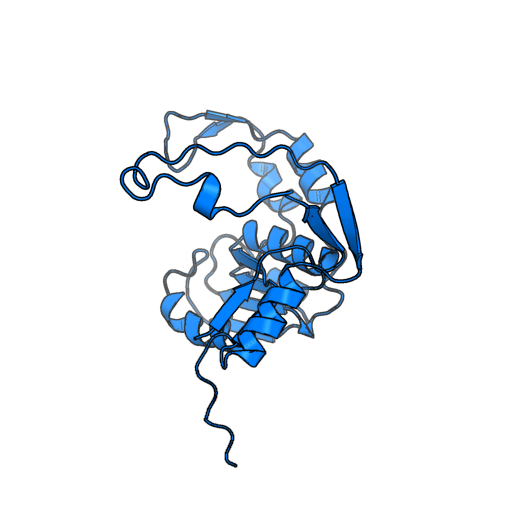
ATOM 1297 O O . LEU A 1 172 ? -9.536 -6.191 -14.933 1.00 98.25 172 LEU A O 1
ATOM 1301 N N . GLU A 1 173 ? -11.688 -5.880 -15.482 1.00 97.25 173 GLU A N 1
ATOM 1302 C CA . GLU A 1 173 ? -11.527 -6.364 -16.864 1.00 97.25 173 GLU A CA 1
ATOM 1303 C C . GLU A 1 173 ? -10.690 -5.417 -17.748 1.00 97.25 173 GLU A C 1
ATOM 1305 O O . GLU A 1 173 ? -10.115 -5.868 -18.734 1.00 97.25 173 GLU A O 1
ATOM 1310 N N . GLY A 1 174 ? -10.603 -4.129 -17.391 1.00 94.00 174 GLY A N 1
ATOM 1311 C CA . GLY A 1 174 ? -9.809 -3.103 -18.081 1.00 94.00 174 GLY A CA 1
ATOM 1312 C C . GLY A 1 174 ? -8.919 -2.314 -17.114 1.00 94.00 174 GLY A C 1
ATOM 1313 O O . GLY A 1 174 ? -8.304 -2.918 -16.235 1.00 94.00 174 GLY A O 1
ATOM 1314 N N . SER A 1 175 ? -8.912 -0.980 -17.255 1.00 96.81 175 SER A N 1
ATOM 1315 C CA . SER A 1 175 ? -8.010 -0.033 -16.567 1.00 96.81 175 SER A CA 1
ATOM 1316 C C . SER A 1 175 ? -6.546 -0.155 -17.025 1.00 96.81 175 SER A C 1
ATOM 1318 O O . SER A 1 175 ? -6.249 -0.898 -17.954 1.00 96.81 175 SER A O 1
ATOM 1320 N N . ASP A 1 176 ? -5.661 0.625 -16.417 1.00 98.06 176 ASP A N 1
ATOM 1321 C CA . ASP A 1 176 ? -4.217 0.682 -16.644 1.00 98.06 176 ASP A CA 1
ATOM 1322 C C . ASP A 1 176 ? -3.440 0.423 -15.338 1.00 98.06 176 ASP A C 1
ATOM 1324 O O . ASP A 1 176 ? -4.032 0.246 -14.261 1.00 98.06 176 ASP A O 1
ATOM 1328 N N . HIS A 1 177 ? -2.107 0.417 -15.428 1.00 97.19 177 HIS A N 1
ATOM 1329 C CA . HIS A 1 177 ? -1.213 0.257 -14.279 1.00 97.19 177 HIS A CA 1
ATOM 1330 C C . HIS A 1 177 ? -1.458 1.304 -13.183 1.00 97.19 177 HIS A C 1
ATOM 1332 O O . HIS A 1 177 ? -1.422 0.993 -11.989 1.00 97.19 177 HIS A O 1
ATOM 1338 N N . ALA A 1 178 ? -1.739 2.548 -13.575 1.00 93.06 178 ALA A N 1
ATOM 1339 C CA . ALA A 1 178 ? -1.945 3.659 -12.652 1.00 93.06 178 ALA A CA 1
ATOM 1340 C C . ALA A 1 178 ? -3.297 3.605 -11.919 1.00 93.06 178 ALA A C 1
ATOM 1342 O O . ALA A 1 178 ? -3.489 4.358 -10.961 1.00 93.06 178 ALA A O 1
ATOM 1343 N N . LEU A 1 179 ? -4.218 2.732 -12.350 1.00 96.06 179 LEU A N 1
ATOM 1344 C CA . LEU A 1 179 ? -5.629 2.764 -11.973 1.00 96.06 179 LEU A CA 1
ATOM 1345 C C . LEU A 1 179 ? -6.219 4.165 -12.175 1.00 96.06 179 LEU A C 1
ATOM 1347 O O . LEU A 1 179 ? -6.748 4.774 -11.243 1.00 96.06 179 LEU A O 1
ATOM 1351 N N . SER A 1 180 ? -6.138 4.696 -13.397 1.00 94.44 180 SER A N 1
ATOM 1352 C CA . SER A 1 180 ? -6.686 6.021 -13.744 1.00 94.44 180 SER A CA 1
ATOM 1353 C C . SER A 1 180 ? -8.177 6.187 -13.396 1.00 94.44 180 SER A C 1
ATOM 1355 O O . SER A 1 180 ? -8.664 7.306 -13.222 1.00 94.44 180 SER A O 1
ATOM 1357 N N . ASP A 1 181 ? -8.914 5.085 -13.250 1.00 94.38 181 ASP A N 1
ATOM 1358 C CA . ASP A 1 181 ? -10.317 5.029 -12.844 1.00 94.38 181 ASP A CA 1
ATOM 1359 C C . ASP A 1 181 ? -10.527 4.767 -11.333 1.00 94.38 181 ASP A C 1
ATOM 1361 O O . ASP A 1 181 ? -11.658 4.519 -10.908 1.00 94.38 181 ASP A O 1
ATOM 1365 N N . PHE A 1 182 ? -9.487 4.879 -10.491 1.00 90.69 182 PHE A N 1
ATOM 1366 C CA . PHE A 1 182 ? -9.506 4.529 -9.058 1.00 90.69 182 PHE A CA 1
ATOM 1367 C C . PHE A 1 182 ? -10.678 5.124 -8.263 1.00 90.69 182 PHE A C 1
ATOM 1369 O O . PHE A 1 182 ? -11.189 4.490 -7.336 1.00 90.69 182 PHE A O 1
ATOM 1376 N N . ALA A 1 183 ? -11.152 6.320 -8.627 1.00 88.75 183 ALA A N 1
ATOM 1377 C CA . ALA A 1 183 ? -12.311 6.951 -7.993 1.00 88.75 183 ALA A CA 1
ATOM 1378 C C . ALA A 1 183 ? -13.573 6.061 -8.019 1.00 88.75 183 ALA A C 1
ATOM 1380 O O . ALA A 1 183 ? -14.376 6.110 -7.087 1.00 88.75 183 ALA A O 1
ATOM 1381 N N . GLN A 1 184 ? -13.727 5.216 -9.044 1.00 93.75 184 GLN A N 1
ATOM 1382 C CA . GLN A 1 184 ? -14.830 4.257 -9.169 1.00 93.75 184 GLN A CA 1
ATOM 1383 C C . GLN A 1 184 ? -14.709 3.099 -8.163 1.00 93.75 184 GLN A C 1
ATOM 1385 O O . GLN A 1 184 ? -15.718 2.553 -7.714 1.00 93.75 184 GLN A O 1
ATOM 1390 N N . HIS A 1 185 ? -13.481 2.766 -7.758 1.00 91.94 185 HIS A N 1
ATOM 1391 C CA . HIS A 1 185 ? -13.156 1.630 -6.887 1.00 91.94 185 HIS A CA 1
ATOM 1392 C C . HIS A 1 185 ? -13.004 2.032 -5.412 1.00 91.94 185 HIS A C 1
ATOM 1394 O O . HIS A 1 185 ? -13.087 1.184 -4.518 1.00 91.94 185 HIS A O 1
ATOM 1400 N N . LEU A 1 186 ? -12.854 3.331 -5.131 1.00 86.06 186 LEU A N 1
ATOM 1401 C CA . LEU A 1 186 ? -12.728 3.887 -3.782 1.00 86.06 186 LEU A CA 1
ATOM 1402 C C . LEU A 1 186 ? -13.831 3.419 -2.805 1.00 86.06 186 LEU A C 1
ATOM 1404 O O . LEU A 1 186 ? -13.493 3.070 -1.671 1.00 86.06 186 LEU A O 1
ATOM 1408 N N . PRO A 1 187 ? -15.124 3.314 -3.181 1.00 86.19 187 PRO A N 1
ATOM 1409 C CA . PRO A 1 187 ? -16.146 2.800 -2.268 1.00 86.19 187 PRO A CA 1
ATOM 1410 C C . PRO A 1 187 ? -15.888 1.362 -1.786 1.00 86.19 187 PRO A C 1
ATOM 1412 O O . PRO A 1 187 ? -16.223 1.026 -0.649 1.00 86.19 187 PRO A O 1
ATOM 1415 N N . ALA A 1 188 ? -15.294 0.499 -2.618 1.00 89.25 188 ALA A N 1
ATOM 1416 C CA . ALA A 1 188 ? -14.933 -0.863 -2.218 1.00 89.25 188 ALA A CA 1
ATOM 1417 C C . ALA A 1 188 ? -13.773 -0.855 -1.211 1.00 89.25 188 ALA A C 1
ATOM 1419 O O . ALA A 1 188 ? -13.845 -1.539 -0.188 1.00 89.25 188 ALA A O 1
ATOM 1420 N N . VAL A 1 189 ? -12.767 -0.008 -1.453 1.00 87.06 189 VAL A N 1
ATOM 1421 C CA . VAL A 1 189 ? -11.631 0.222 -0.545 1.00 87.06 189 VAL A CA 1
ATOM 1422 C C . VAL A 1 189 ? -12.111 0.711 0.824 1.00 87.06 189 VAL A C 1
ATOM 1424 O O . VAL A 1 189 ? -11.764 0.129 1.852 1.00 87.06 189 VAL A O 1
ATOM 1427 N N . LEU A 1 190 ? -12.964 1.740 0.855 1.00 82.56 190 LEU A N 1
ATOM 1428 C CA . LEU A 1 190 ? -13.505 2.291 2.101 1.00 82.56 190 LEU A CA 1
ATOM 1429 C C . LEU A 1 190 ? -14.349 1.265 2.862 1.00 82.56 190 LEU A C 1
ATOM 1431 O O . LEU A 1 190 ? -14.267 1.195 4.087 1.00 82.56 190 LEU A O 1
ATOM 1435 N N . ARG A 1 191 ? -15.130 0.440 2.156 1.00 84.56 191 ARG A N 1
ATOM 1436 C CA . ARG A 1 191 ? -15.925 -0.634 2.766 1.00 84.56 191 ARG A CA 1
ATOM 1437 C C . ARG A 1 191 ? -15.042 -1.694 3.414 1.00 84.56 191 ARG A C 1
ATOM 1439 O O . ARG A 1 191 ? -15.303 -2.068 4.555 1.00 84.56 191 ARG A O 1
ATOM 1446 N N . PHE A 1 192 ? -13.997 -2.140 2.718 1.00 88.19 192 PHE A N 1
ATOM 1447 C CA . PHE A 1 192 ? -13.027 -3.096 3.251 1.00 88.19 192 PHE A CA 1
ATOM 1448 C C . PHE A 1 192 ? -12.357 -2.560 4.525 1.00 88.19 192 PHE A C 1
ATOM 1450 O O . PHE A 1 192 ? -12.329 -3.236 5.554 1.00 88.19 192 PHE A O 1
ATOM 1457 N N . LEU A 1 193 ? -11.918 -1.298 4.492 1.00 82.69 193 LEU A N 1
ATOM 1458 C CA . LEU A 1 193 ? -11.296 -0.623 5.634 1.00 82.69 193 LEU A CA 1
ATOM 1459 C C . LEU A 1 193 ? -12.289 -0.177 6.719 1.00 82.69 193 LEU A C 1
ATOM 1461 O O . LEU A 1 193 ? -11.869 0.291 7.776 1.00 82.69 193 LEU A O 1
ATOM 1465 N N . ARG A 1 194 ? -13.599 -0.341 6.490 1.00 81.56 194 ARG A N 1
ATOM 1466 C CA . ARG A 1 194 ? -14.689 0.085 7.385 1.00 81.56 194 ARG A CA 1
ATOM 1467 C C . ARG A 1 194 ? -14.714 1.599 7.654 1.00 81.56 194 ARG A C 1
ATOM 1469 O O . ARG A 1 194 ? -15.091 2.023 8.740 1.00 81.56 194 ARG A O 1
ATOM 1476 N N . LEU A 1 195 ? -14.353 2.400 6.651 1.00 70.25 195 LEU A N 1
ATOM 1477 C CA . LEU A 1 195 ? -14.259 3.867 6.700 1.00 70.25 195 LEU A CA 1
ATOM 1478 C C . LEU A 1 195 ? -15.454 4.597 6.044 1.00 70.25 195 LEU A C 1
ATOM 1480 O O . LEU A 1 195 ? -15.367 5.794 5.795 1.00 70.25 195 LEU A O 1
ATOM 1484 N N . GLY A 1 196 ? -16.553 3.897 5.734 1.00 60.28 196 GLY A N 1
ATOM 1485 C CA . GLY A 1 196 ? -17.770 4.458 5.119 1.00 60.28 196 GLY A CA 1
ATOM 1486 C C . GLY A 1 196 ? -19.028 4.250 5.970 1.00 60.28 196 GLY A C 1
ATOM 1487 O O . GLY A 1 196 ? -18.984 3.524 6.966 1.00 60.28 196 GLY A O 1
ATOM 1488 N N . ASP A 1 197 ? -20.134 4.894 5.581 1.00 50.78 197 ASP A N 1
ATOM 1489 C CA . ASP A 1 197 ? -21.387 4.921 6.346 1.00 50.78 197 ASP A CA 1
ATOM 1490 C C . ASP A 1 197 ? -21.857 3.516 6.734 1.00 50.78 197 ASP A C 1
ATOM 1492 O O . ASP A 1 197 ? -22.129 2.654 5.895 1.00 50.78 197 ASP A O 1
ATOM 1496 N N . ARG A 1 198 ? -21.946 3.285 8.047 1.00 50.22 198 ARG A N 1
ATOM 1497 C CA . ARG A 1 198 ? -22.655 2.130 8.587 1.00 50.22 198 ARG A CA 1
ATOM 1498 C C . ARG A 1 198 ? -24.138 2.397 8.400 1.00 50.22 198 ARG A C 1
ATOM 1500 O O . ARG A 1 198 ? -24.617 3.443 8.837 1.00 50.22 198 ARG A O 1
ATOM 1507 N N . GLU A 1 199 ? -24.867 1.454 7.806 1.00 45.56 199 GLU A N 1
ATOM 1508 C CA . GLU A 1 199 ? -26.318 1.442 7.988 1.00 45.56 199 GLU A CA 1
ATOM 1509 C C . GLU A 1 199 ? -26.612 1.550 9.493 1.00 45.56 199 GLU A C 1
ATOM 1511 O O . GLU A 1 199 ? -25.923 0.903 10.296 1.00 45.56 199 GLU A O 1
ATOM 1516 N N . PRO A 1 200 ? -27.574 2.396 9.900 1.00 39.25 200 PRO A N 1
ATOM 1517 C CA . PRO A 1 200 ? -27.897 2.548 11.304 1.00 39.25 200 PRO A CA 1
ATOM 1518 C C . PRO A 1 200 ? -28.273 1.178 11.860 1.00 39.25 200 PRO A C 1
ATOM 1520 O O . PRO A 1 200 ? -29.107 0.467 11.296 1.00 39.25 200 PRO A O 1
ATOM 1523 N N . VAL A 1 201 ? -27.628 0.808 12.967 1.00 41.22 201 VAL A N 1
ATOM 1524 C CA . VAL A 1 201 ? -28.008 -0.359 13.761 1.00 41.22 201 VAL A CA 1
ATOM 1525 C C . VAL A 1 201 ? -29.491 -0.196 14.074 1.00 41.22 201 VAL A C 1
ATOM 1527 O O . VAL A 1 201 ? -29.866 0.735 14.785 1.00 41.22 201 VAL A O 1
ATOM 1530 N N . LYS A 1 202 ? -30.337 -1.057 13.498 1.00 38.38 202 LYS A N 1
ATOM 1531 C CA . LYS A 1 202 ? -31.739 -1.154 13.901 1.00 38.38 202 LYS A CA 1
ATOM 1532 C C . LYS A 1 202 ? -31.746 -1.618 15.356 1.00 38.38 202 LYS A C 1
ATOM 1534 O O . LYS A 1 202 ? -31.456 -2.782 15.624 1.00 38.38 202 LYS A O 1
ATOM 1539 N N . THR A 1 203 ? -31.969 -0.672 16.263 1.00 53.59 203 THR A N 1
ATOM 1540 C CA . THR A 1 203 ? -32.376 -0.916 17.651 1.00 53.59 203 THR A CA 1
ATOM 1541 C C . THR A 1 203 ? -33.768 -1.512 17.690 1.00 53.59 203 THR A C 1
ATOM 1543 O O . THR A 1 203 ? -34.611 -1.019 16.902 1.00 53.59 203 THR A O 1
#

pLDDT: mean 83.61, std 12.79, range [38.38, 98.69]